Protein AF-A0A0S2JY91-F1 (afdb_monomer)

Sequence (243 aa):
MKYFIVLIYLITFKVFSISIDDIEFDINSYQKLGKEDVLNKLSSSTDDQAKYLLGVIYGYGLYSTKIDLKKAVDTLSPLLEKEYRDIYFLLGSFLSQSDELEELKLGINYLEIASAGGDTVAMHNLFVLYKKGKYKNKEKLIKFLKRGLERGRPQAAILYGRLALDIILESKGQIDAREVLKKITTFDYSGYEGDYYYMLSGYYGFERSPLYNEEKRDFYLMEAYKNGSTSAKQLLIGMGKLE

Nearest PDB structures (foldseek):
  7mqz-assembly1_A  TM=6.275E-01  e=2.058E-03  Homo sapiens
  5b26-assembly2_C  TM=5.841E-01  e=1.808E-03  Mus musculus
  7xdi-assembly1_F  TM=4.047E-01  e=6.464E+00  Sulfolobus spindle-shaped virus
  7k36-assembly1_A  TM=3.240E-01  e=8.370E+00  Homo sapiens

Secondary structure (DSSP, 8-state):
----------------PPPHHHHHHHHTTT--S-HHHHHHHHHT---HHHHHHHHHHHHHTGGGPPP-HHHHHHHHGGGTTSS-TTHHHHHHHHHTT-SSHHHHHHHHHHHHHHHHHT-HHHHHHHHHHHHTTS---HHHHHHHHHHHHHTT-HHHHHHHHHHHHHHHHHSTTSS-HHHHHHHHTTS--TTTHHHHHHHHHHHHH-TTSTT--HHHHHHHHHHHHHTT-HHHHHHHHHTTS--

InterPro domains:
  IPR011990 Tetratricopeptide-like helical domain superfamily [G3DSA:1.25.40.10] (30-241)

Foldseek 3Di:
DDDDDPDDPPPPPPPPQDDLVNLVVCQVDVVPDAPVSLQVRLVVDPDLSSLQSNLVCQCVVGNVRDNDLPSSLVSLVVCPPDPPLCSLQSQLLSQCVDPPLVSVVSSLVSLLVSLVVLNLSSLVSLLVCVVVVNHDCLVSSLVSLVVNLVVQNLSSLLSNLQSLLVCCLVPPPPDDNVVSCVSNVVHDCVLNLLSVLQSQLSLQPDPSRPNPDVVSNLVSLVRSVVSPNPVSVVVCVVVVNHD

Mean predicted aligned error: 6.7 Å

Organism: NCBI:txid161398

Structure (mmCIF, N/CA/C/O backbone):
data_AF-A0A0S2JY91-F1
#
_entry.id   AF-A0A0S2JY91-F1
#
loop_
_atom_site.group_PDB
_atom_site.id
_atom_site.type_symbol
_atom_site.label_atom_id
_atom_site.label_alt_id
_atom_site.label_comp_id
_atom_site.label_asym_id
_atom_site.label_entity_id
_atom_site.label_seq_id
_atom_site.pdbx_PDB_ins_code
_atom_site.Cartn_x
_atom_site.Cartn_y
_atom_site.Cartn_z
_atom_site.occupancy
_atom_site.B_iso_or_equiv
_atom_site.auth_seq_id
_atom_site.auth_comp_id
_atom_site.auth_asym_id
_atom_site.auth_atom_id
_atom_site.pdbx_PDB_model_num
ATOM 1 N N . MET A 1 1 ? -57.563 -23.941 54.847 1.00 38.62 1 MET A N 1
ATOM 2 C CA . MET A 1 1 ? -57.064 -23.246 53.639 1.00 38.62 1 MET A CA 1
ATOM 3 C C . MET A 1 1 ? -55.560 -23.060 53.794 1.00 38.62 1 MET A C 1
ATOM 5 O O . MET A 1 1 ? -55.153 -22.319 54.676 1.00 38.62 1 MET A O 1
ATOM 9 N N . LYS A 1 2 ? -54.741 -23.824 53.058 1.00 34.91 2 LYS A N 1
ATOM 10 C CA . LYS A 1 2 ? -53.269 -23.750 53.110 1.00 34.91 2 LYS A CA 1
ATOM 11 C C . LYS A 1 2 ? -52.781 -22.818 51.997 1.00 34.91 2 LYS A C 1
ATOM 13 O O . LYS A 1 2 ? -53.171 -23.004 50.850 1.00 34.91 2 LYS A O 1
ATOM 18 N N . TYR A 1 3 ? -51.967 -21.829 52.354 1.00 38.59 3 TYR A N 1
ATOM 19 C CA . TYR A 1 3 ? -51.332 -20.893 51.427 1.00 38.59 3 TYR A CA 1
ATOM 20 C C . TYR A 1 3 ? -50.267 -21.615 50.592 1.00 38.59 3 TYR A C 1
ATOM 22 O O . TYR A 1 3 ? -49.414 -22.307 51.146 1.00 38.59 3 TYR A O 1
ATOM 30 N N . PHE A 1 4 ? -50.322 -21.458 49.270 1.00 36.62 4 PHE A N 1
ATOM 31 C CA . PHE A 1 4 ? -49.299 -21.937 48.342 1.00 36.62 4 PHE A CA 1
ATOM 32 C C . PHE A 1 4 ? -48.338 -20.773 48.071 1.00 36.62 4 PHE A C 1
ATOM 34 O O . PHE A 1 4 ? -48.700 -19.808 47.403 1.00 36.62 4 PHE A O 1
ATOM 41 N N . ILE A 1 5 ? -47.135 -20.828 48.6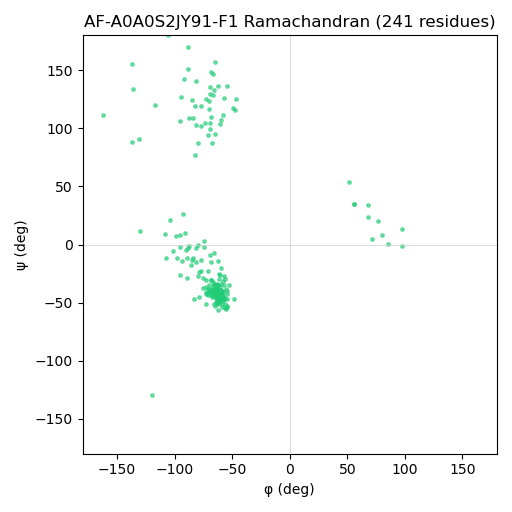44 1.00 42.25 5 ILE A N 1
ATOM 42 C CA . ILE A 1 5 ? -46.052 -19.890 48.334 1.00 42.25 5 ILE A CA 1
ATOM 43 C C . ILE A 1 5 ? -45.364 -20.424 47.077 1.00 42.25 5 ILE A C 1
ATOM 45 O O . ILE A 1 5 ? -44.704 -21.460 47.121 1.00 42.25 5 ILE A O 1
ATOM 49 N N . VAL A 1 6 ? -45.545 -19.739 45.949 1.00 39.12 6 VAL A N 1
ATOM 50 C CA . VAL A 1 6 ? -44.789 -20.014 44.723 1.00 39.12 6 VAL A CA 1
ATOM 51 C C . VAL A 1 6 ? -43.436 -19.320 44.855 1.00 39.12 6 VAL A C 1
ATOM 53 O O . VAL A 1 6 ? -43.331 -18.102 44.730 1.00 39.12 6 VAL A O 1
ATOM 56 N N . LEU A 1 7 ? -42.403 -20.104 45.157 1.00 40.69 7 LEU A N 1
ATOM 57 C CA . LEU A 1 7 ? -41.016 -19.655 45.155 1.00 40.69 7 LEU A CA 1
ATOM 58 C C . LEU A 1 7 ? -40.544 -19.581 43.693 1.00 40.69 7 LEU A C 1
ATOM 60 O O . LEU A 1 7 ? -40.276 -20.605 43.066 1.00 40.69 7 LEU A O 1
ATOM 64 N N . ILE A 1 8 ? -40.486 -18.375 43.126 1.00 42.72 8 ILE A N 1
ATOM 65 C CA . ILE A 1 8 ? -39.900 -18.150 41.800 1.00 42.72 8 ILE A CA 1
ATOM 66 C C . ILE A 1 8 ? -38.380 -18.257 41.953 1.00 42.72 8 ILE A C 1
ATOM 68 O O . ILE A 1 8 ? -37.732 -17.355 42.481 1.00 42.72 8 ILE A O 1
ATOM 72 N N . TYR A 1 9 ? -37.808 -19.373 41.505 1.00 41.12 9 TYR A N 1
ATOM 73 C CA . TYR A 1 9 ? -36.366 -19.496 41.323 1.00 41.12 9 TYR A CA 1
ATOM 74 C C . TYR A 1 9 ? -35.944 -18.596 40.154 1.00 41.12 9 TYR A C 1
ATOM 76 O O . TYR A 1 9 ? -36.175 -18.916 38.989 1.00 41.12 9 TYR A O 1
ATOM 84 N N . LEU A 1 10 ? -35.325 -17.458 40.470 1.00 43.19 10 LEU A N 1
ATOM 85 C CA . LEU A 1 10 ? -34.550 -16.666 39.518 1.00 43.19 10 LEU A CA 1
ATOM 86 C C . LEU A 1 10 ? -33.342 -17.502 39.080 1.00 43.19 10 LEU A C 1
ATOM 88 O O . LEU A 1 10 ? -32.318 -17.544 39.760 1.00 43.19 10 LEU A O 1
ATOM 92 N N . ILE A 1 11 ? -33.472 -18.195 37.950 1.00 47.25 11 ILE A N 1
ATOM 93 C CA . ILE A 1 11 ? -32.330 -18.769 37.241 1.00 47.25 11 ILE A CA 1
ATOM 94 C C . ILE A 1 11 ? -31.555 -17.582 36.671 1.00 47.25 11 ILE A C 1
ATOM 96 O O . ILE A 1 11 ? -31.932 -17.006 35.651 1.00 47.25 11 ILE A O 1
ATOM 100 N N . THR A 1 12 ? -30.488 -17.173 37.351 1.00 43.47 12 THR A N 1
ATOM 101 C CA . THR A 1 12 ? -29.536 -16.216 36.796 1.00 43.47 12 THR A CA 1
ATOM 102 C C . THR A 1 12 ? -28.756 -16.928 35.695 1.00 43.47 12 THR A C 1
ATOM 104 O O . THR A 1 12 ? -27.768 -17.617 35.938 1.00 43.47 12 THR A O 1
ATOM 107 N N . PHE A 1 13 ? -29.213 -16.791 34.448 1.00 47.78 13 PHE A N 1
ATOM 108 C CA . PHE A 1 13 ? -28.354 -17.060 33.303 1.00 47.78 13 PHE A CA 1
ATOM 109 C C . PHE A 1 13 ? -27.170 -16.104 33.412 1.00 47.78 13 PHE A C 1
ATOM 111 O O . PHE A 1 13 ? -27.305 -14.896 33.224 1.00 47.78 13 PHE A O 1
ATOM 118 N N . LYS A 1 14 ? -26.004 -16.639 33.774 1.00 42.66 14 LYS A N 1
ATOM 119 C CA . LYS A 1 14 ? -24.742 -15.918 33.682 1.00 42.66 14 LYS A CA 1
ATOM 120 C C . LYS A 1 14 ? -24.470 -15.736 32.190 1.00 42.66 14 LYS A C 1
ATOM 122 O O . LYS A 1 14 ? -23.877 -16.605 31.560 1.00 42.66 14 LYS A O 1
ATOM 127 N N . VAL A 1 15 ? -24.995 -14.656 31.612 1.00 53.72 15 VAL A N 1
ATOM 128 C CA . VAL A 1 15 ? -24.634 -14.226 30.261 1.00 53.72 15 VAL A CA 1
ATOM 129 C C . VAL A 1 15 ? -23.126 -14.026 30.306 1.00 53.72 15 VAL A C 1
ATOM 131 O O . VAL A 1 15 ? -22.636 -13.167 31.040 1.00 53.72 15 VAL A O 1
ATOM 134 N N . PHE A 1 16 ? -22.380 -14.884 29.615 1.00 59.72 16 PHE A N 1
ATOM 135 C CA . PHE A 1 16 ? -20.959 -14.658 29.406 1.00 59.72 16 PHE A CA 1
ATOM 136 C C . PHE A 1 16 ? -20.845 -13.339 28.642 1.00 59.72 16 PHE A C 1
ATOM 138 O O . PHE A 1 16 ? -21.190 -13.263 27.467 1.00 59.72 16 PHE A O 1
ATOM 145 N N . SER A 1 17 ? -20.461 -12.271 29.340 1.00 79.44 17 SER A N 1
ATOM 146 C CA . SER A 1 17 ? -20.232 -10.980 28.709 1.00 79.44 17 SER A CA 1
ATOM 147 C C . SER A 1 17 ? -18.967 -11.090 27.870 1.00 79.44 17 SER A C 1
ATOM 149 O O . SER A 1 17 ? -17.914 -11.405 28.427 1.00 79.44 17 SER A O 1
ATOM 151 N N . ILE A 1 18 ? -19.062 -10.802 26.576 1.00 90.12 18 ILE A N 1
ATOM 152 C CA . ILE A 1 18 ? -17.897 -10.761 25.689 1.00 90.12 18 ILE A CA 1
ATOM 153 C C . ILE A 1 18 ? -16.825 -9.809 26.251 1.00 90.12 18 ILE A C 1
ATOM 155 O O . ILE A 1 18 ? -17.135 -8.728 26.781 1.00 90.12 18 ILE A O 1
ATOM 159 N N . SER A 1 19 ? -15.565 -10.233 26.208 1.00 93.50 19 SER A N 1
ATOM 160 C CA . SER A 1 19 ? -14.412 -9.423 26.613 1.00 93.50 19 SER A CA 1
ATOM 161 C C . SER A 1 19 ? -13.876 -8.590 25.440 1.00 93.50 19 SER A C 1
ATOM 163 O O . SER A 1 19 ? -14.317 -8.747 24.305 1.00 93.50 19 SER A O 1
ATOM 165 N N . ILE A 1 20 ? -12.962 -7.653 25.716 1.00 94.00 20 ILE A N 1
ATOM 166 C CA . ILE A 1 20 ? -12.284 -6.878 24.660 1.00 94.00 20 ILE A CA 1
ATOM 167 C C . ILE A 1 20 ? -11.366 -7.803 23.846 1.00 94.00 20 ILE A C 1
ATOM 169 O O . ILE A 1 20 ? -11.368 -7.723 22.621 1.00 94.00 20 ILE A O 1
ATOM 173 N N . ASP A 1 21 ? -10.680 -8.734 24.512 1.00 93.19 21 ASP A N 1
ATOM 174 C CA . ASP A 1 21 ? -9.807 -9.719 23.865 1.00 93.19 21 ASP A CA 1
ATOM 175 C C . ASP A 1 21 ? -10.590 -10.662 22.937 1.00 93.19 21 ASP A C 1
ATOM 177 O O . ASP A 1 21 ? -10.126 -10.977 21.842 1.00 93.19 21 ASP A O 1
ATOM 181 N N . ASP A 1 22 ? -11.814 -11.056 23.319 1.00 93.25 22 ASP A N 1
ATOM 182 C CA . ASP A 1 22 ? -12.696 -11.849 22.446 1.00 93.25 22 ASP A CA 1
ATOM 183 C C . ASP A 1 22 ? -13.026 -11.090 21.151 1.00 93.25 22 ASP A C 1
ATOM 185 O O . ASP A 1 22 ? -13.070 -11.677 20.070 1.00 93.25 22 ASP A O 1
ATOM 189 N N . ILE A 1 23 ? -13.245 -9.774 21.254 1.00 95.00 23 ILE A N 1
ATOM 190 C CA . ILE A 1 23 ? -13.552 -8.910 20.109 1.00 95.00 23 ILE A CA 1
ATOM 191 C C . ILE A 1 23 ? 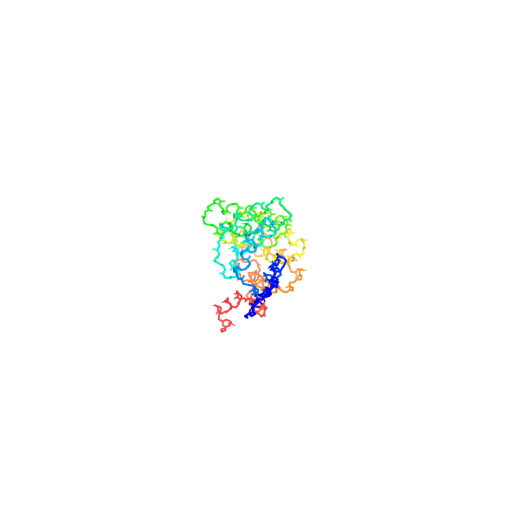-12.320 -8.726 19.222 1.00 95.00 23 ILE A C 1
ATOM 193 O O . ILE A 1 23 ? -12.442 -8.790 17.999 1.00 95.00 23 ILE A O 1
ATOM 197 N N . GLU A 1 24 ? -11.143 -8.503 19.809 1.00 93.75 24 GLU A N 1
ATOM 198 C CA . GLU A 1 24 ? -9.889 -8.410 19.055 1.00 93.75 24 GLU A CA 1
ATOM 199 C C . GLU A 1 24 ? -9.610 -9.707 18.290 1.00 93.75 24 GLU A C 1
ATOM 201 O O . GLU A 1 24 ? -9.288 -9.678 17.099 1.00 93.75 24 GLU A O 1
ATOM 206 N N . PHE A 1 25 ? -9.787 -10.856 18.942 1.00 92.38 25 PHE A N 1
ATOM 207 C CA . PHE A 1 25 ? -9.631 -12.152 18.294 1.00 92.38 25 PHE A CA 1
ATOM 208 C C . PHE A 1 25 ? -10.630 -12.342 17.142 1.00 92.38 25 PHE A C 1
ATOM 210 O O . PHE A 1 25 ? -10.250 -12.816 16.068 1.00 92.38 25 PHE A O 1
ATOM 217 N N . ASP A 1 26 ? -11.892 -11.947 17.330 1.00 93.44 26 ASP A N 1
ATOM 218 C CA . ASP A 1 26 ? -12.932 -12.100 16.308 1.00 93.44 26 ASP A CA 1
ATOM 219 C C . ASP A 1 26 ? -12.739 -11.159 15.104 1.00 93.44 26 ASP A C 1
ATOM 221 O O . ASP A 1 26 ? -12.962 -11.579 13.964 1.00 93.44 26 ASP A O 1
ATOM 225 N N . ILE A 1 27 ? -12.227 -9.937 15.328 1.00 91.25 27 ILE A N 1
ATOM 226 C CA . ILE A 1 27 ? -11.807 -9.002 14.264 1.00 91.25 27 ILE A CA 1
ATOM 227 C C . ILE A 1 27 ? -10.744 -9.639 13.366 1.00 91.25 27 ILE A C 1
ATOM 229 O O . ILE A 1 27 ? -10.825 -9.528 12.143 1.00 91.25 27 ILE A O 1
ATOM 233 N N . ASN A 1 28 ? -9.777 -10.331 13.968 1.00 85.25 28 ASN A N 1
ATOM 234 C CA . ASN A 1 28 ? -8.700 -11.019 13.255 1.00 85.25 28 ASN A CA 1
ATOM 235 C C . ASN A 1 28 ? -9.129 -12.375 12.659 1.00 85.25 28 ASN A C 1
ATOM 237 O O . ASN A 1 28 ? -8.320 -13.054 12.025 1.00 85.25 28 ASN A O 1
ATOM 241 N N . SER A 1 29 ? -10.389 -12.772 12.862 1.00 86.38 29 SER A N 1
ATOM 242 C CA . SER A 1 29 ? -10.945 -14.062 12.455 1.00 86.38 29 SER A CA 1
ATOM 243 C C . SER A 1 29 ? -12.121 -13.876 11.482 1.00 86.38 29 SER A C 1
ATOM 245 O O . SER A 1 29 ? -12.003 -13.199 10.463 1.00 86.38 29 SER A O 1
ATOM 247 N N . TYR A 1 30 ? -13.260 -14.523 11.747 1.00 79.75 30 TYR A N 1
ATOM 248 C CA . TYR A 1 30 ? -14.400 -14.590 10.830 1.00 79.75 30 TYR A CA 1
ATOM 249 C C . TYR A 1 30 ? -15.516 -13.585 11.157 1.00 79.75 30 TYR A C 1
ATOM 251 O O . TYR A 1 30 ? -16.572 -13.678 10.536 1.00 79.75 30 TYR A O 1
ATOM 259 N N . GLN A 1 31 ? -15.312 -12.667 12.114 1.00 81.25 31 GLN A N 1
ATOM 260 C CA . GLN A 1 31 ? -16.306 -11.667 12.537 1.00 81.25 31 GLN A CA 1
ATOM 261 C C . GLN A 1 31 ? -17.672 -12.296 12.876 1.00 81.25 31 GLN A C 1
ATOM 263 O O . GLN A 1 31 ? -18.702 -11.946 12.296 1.00 81.25 31 GLN A O 1
ATOM 268 N N . LYS A 1 32 ? -17.677 -13.297 13.764 1.00 86.44 32 LYS A N 1
ATOM 269 C CA . LYS A 1 32 ? -18.882 -14.057 14.138 1.00 86.44 32 LYS A CA 1
ATOM 270 C C . LYS A 1 32 ? -19.689 -13.395 15.252 1.00 86.44 32 LYS A C 1
ATOM 272 O O . LYS A 1 32 ? -20.845 -13.773 15.446 1.00 86.44 32 LYS A O 1
ATOM 277 N N . LEU A 1 33 ? -19.097 -12.468 16.005 1.00 91.12 33 LEU A N 1
ATOM 278 C CA . LEU A 1 33 ? -19.790 -11.770 17.081 1.00 91.12 33 LEU A CA 1
ATOM 279 C C . LEU A 1 33 ? -20.876 -10.833 16.532 1.00 91.12 33 LEU A C 1
ATOM 281 O O . LEU A 1 33 ? -20.773 -10.269 15.441 1.00 91.12 33 LEU A O 1
ATOM 285 N N . GLY A 1 34 ? -21.939 -10.661 17.319 1.00 92.19 34 GLY A N 1
ATOM 286 C CA . GLY A 1 34 ? -23.032 -9.757 16.990 1.00 92.19 34 GLY A CA 1
ATOM 287 C C . GLY A 1 34 ? -22.569 -8.301 17.009 1.00 92.19 34 GLY A C 1
ATOM 288 O O . GLY A 1 34 ? -22.011 -7.834 18.000 1.00 92.19 34 GLY A O 1
ATOM 289 N N . LYS A 1 35 ? -22.848 -7.560 15.931 1.00 93.56 35 LYS A N 1
ATOM 290 C CA . LYS A 1 35 ? -22.506 -6.133 15.798 1.00 93.56 35 LYS A CA 1
ATOM 291 C C . LYS A 1 35 ? -22.916 -5.306 17.021 1.00 93.56 35 LYS A C 1
ATOM 293 O O . LYS A 1 35 ? -22.131 -4.491 17.494 1.00 93.56 35 LYS A O 1
ATOM 298 N N . GLU A 1 36 ? -24.143 -5.481 17.511 1.00 94.50 36 GLU A N 1
ATOM 299 C CA . GLU A 1 36 ? -24.666 -4.701 18.641 1.00 94.50 36 GLU A CA 1
ATOM 300 C C . GLU A 1 36 ? -23.911 -5.003 19.935 1.00 94.50 36 GLU A C 1
ATOM 302 O O . GLU A 1 36 ? -23.514 -4.071 20.632 1.00 94.50 36 GLU A O 1
ATOM 307 N N . ASP A 1 37 ? -23.638 -6.279 20.217 1.00 93.31 37 ASP A N 1
ATOM 308 C CA . ASP A 1 37 ? -22.873 -6.690 21.396 1.00 93.31 37 ASP A CA 1
ATOM 309 C C . ASP A 1 37 ? -21.462 -6.094 21.362 1.00 93.31 37 ASP A C 1
ATOM 311 O O . ASP A 1 37 ? -21.020 -5.489 22.342 1.00 93.31 37 ASP A O 1
ATOM 315 N N . VAL A 1 38 ? -20.788 -6.190 20.209 1.00 95.44 38 VAL A N 1
ATOM 316 C CA . VAL A 1 38 ? -19.449 -5.628 19.981 1.00 95.44 38 VAL A CA 1
ATOM 317 C C . VAL A 1 38 ? -19.448 -4.116 20.198 1.00 95.44 38 VAL A C 1
ATOM 319 O O . VAL A 1 38 ? -18.663 -3.600 20.995 1.00 95.44 38 VAL A O 1
ATOM 322 N N . LEU A 1 39 ? -20.340 -3.385 19.522 1.00 95.94 39 LEU A N 1
ATOM 323 C CA . LEU A 1 39 ? -20.368 -1.925 19.597 1.00 95.94 39 LEU A CA 1
ATOM 324 C C . LEU A 1 39 ? -20.751 -1.426 20.994 1.00 95.94 39 LEU A C 1
ATOM 326 O O . LEU A 1 39 ? -20.144 -0.463 21.467 1.00 95.94 39 LEU A O 1
ATOM 330 N N . ASN A 1 40 ? -21.699 -2.080 21.671 1.00 95.12 40 ASN A N 1
ATOM 331 C CA . ASN A 1 40 ? -22.082 -1.740 23.041 1.00 95.12 40 ASN A CA 1
ATOM 332 C C . ASN A 1 40 ? -20.925 -1.995 24.012 1.00 95.12 40 ASN A C 1
ATOM 334 O O . ASN A 1 40 ? -20.606 -1.133 24.836 1.00 95.12 40 ASN A O 1
ATOM 338 N N . LYS A 1 41 ? -20.247 -3.145 23.887 1.00 95.94 41 LYS A N 1
ATOM 339 C CA . LYS A 1 41 ? -19.093 -3.477 24.725 1.00 95.94 41 LYS A CA 1
ATOM 340 C C . LYS A 1 41 ? -17.983 -2.441 24.575 1.00 95.94 41 LYS A C 1
ATOM 342 O O . LYS A 1 41 ? -17.527 -1.909 25.584 1.00 95.94 41 LYS A O 1
ATOM 347 N N . LEU A 1 42 ? -17.581 -2.127 23.343 1.00 96.69 42 LEU A N 1
ATOM 348 C CA . LEU A 1 42 ? -16.482 -1.196 23.086 1.00 96.69 42 LEU A CA 1
ATOM 349 C C . LEU A 1 42 ? -16.839 0.247 23.467 1.00 96.69 42 LEU A C 1
ATOM 351 O O . LEU A 1 42 ? -16.044 0.913 24.120 1.00 96.69 42 LEU A O 1
ATOM 355 N N . SER A 1 43 ? -18.045 0.715 23.125 1.00 94.75 43 SER A N 1
ATOM 356 C CA . SER A 1 43 ? -18.467 2.102 23.394 1.00 94.75 43 SER A CA 1
ATOM 357 C C . SER A 1 43 ? -18.707 2.389 24.879 1.00 94.75 43 SER A C 1
ATOM 359 O O . SER A 1 43 ? -18.663 3.545 25.290 1.00 94.75 43 SER A O 1
ATOM 361 N N . SER A 1 44 ? -18.978 1.357 25.685 1.00 94.19 44 SER A N 1
ATOM 362 C CA . SER A 1 44 ? -19.148 1.495 27.139 1.00 94.19 44 SER A CA 1
ATOM 363 C C . SER A 1 44 ? -17.827 1.488 27.918 1.00 94.19 44 SER A C 1
ATOM 365 O O . SER A 1 44 ? -17.816 1.794 29.110 1.00 94.19 44 SER A O 1
ATOM 367 N N . SER A 1 45 ? -16.717 1.134 27.264 1.00 92.88 45 SER A N 1
ATOM 368 C CA . SER A 1 45 ? -15.402 1.029 27.888 1.00 92.88 45 SER A CA 1
ATOM 369 C C . SER A 1 45 ? -14.620 2.339 27.789 1.00 92.88 45 SER A C 1
ATOM 371 O O . SER A 1 45 ? -14.636 3.022 26.768 1.00 92.88 45 SER A O 1
ATOM 373 N N . THR A 1 46 ? -13.872 2.671 28.840 1.00 90.75 46 THR A N 1
ATOM 374 C CA . THR A 1 46 ? -12.891 3.769 28.819 1.00 90.75 46 THR A CA 1
ATOM 375 C C . THR A 1 46 ? -11.494 3.314 28.389 1.00 90.75 46 THR A C 1
ATOM 377 O O . THR A 1 46 ? -10.603 4.157 28.274 1.00 90.75 46 THR A O 1
ATOM 380 N N . ASP A 1 47 ? -11.313 2.007 28.179 1.00 91.88 47 ASP A N 1
ATOM 381 C CA . ASP A 1 47 ? -10.055 1.361 27.800 1.00 91.88 47 ASP A CA 1
ATOM 382 C C . ASP A 1 47 ? -9.553 1.855 26.432 1.00 91.88 47 ASP A C 1
ATOM 384 O O . ASP A 1 47 ? -10.323 1.999 25.478 1.00 91.88 47 ASP A O 1
ATOM 388 N N . ASP A 1 48 ? -8.253 2.119 26.334 1.00 94.50 48 ASP A N 1
ATOM 389 C CA . ASP A 1 48 ? -7.621 2.589 25.103 1.00 94.50 48 ASP A CA 1
ATOM 390 C C . ASP A 1 48 ? -7.609 1.502 24.009 1.00 94.50 48 ASP A C 1
ATOM 392 O O . ASP A 1 48 ? -7.785 1.833 22.837 1.00 94.50 48 ASP A O 1
ATOM 396 N N . GLN A 1 49 ? -7.540 0.213 24.366 1.00 93.69 49 GLN A N 1
ATOM 397 C CA . GLN A 1 49 ? -7.701 -0.913 23.437 1.00 93.69 49 GLN A CA 1
ATOM 398 C C . GLN A 1 49 ? -9.131 -0.951 22.896 1.00 93.69 49 GLN A C 1
ATOM 400 O O . GLN A 1 49 ? -9.337 -1.143 21.700 1.00 93.69 49 GLN A O 1
ATOM 405 N N . ALA A 1 50 ? -10.136 -0.681 23.737 1.00 95.31 50 ALA A N 1
ATOM 406 C CA . ALA A 1 50 ? -11.517 -0.608 23.269 1.00 95.31 50 ALA A CA 1
ATOM 407 C C . ALA A 1 50 ? -11.720 0.538 22.269 1.00 95.31 50 ALA A C 1
ATOM 409 O O . ALA A 1 50 ? -12.349 0.335 21.229 1.00 95.31 50 ALA A O 1
ATOM 410 N N . LYS A 1 51 ? -11.150 1.721 22.541 1.00 95.75 51 LYS A N 1
ATOM 411 C CA . LYS A 1 51 ? -11.159 2.849 21.592 1.00 95.75 51 LYS A CA 1
ATOM 412 C C . LYS A 1 51 ? -10.430 2.495 20.303 1.00 95.75 51 LYS A C 1
ATOM 414 O O . LYS A 1 51 ? -10.948 2.775 19.225 1.00 95.75 51 LYS A O 1
ATOM 419 N N . TYR A 1 52 ? -9.269 1.852 20.406 1.00 96.00 52 TYR A N 1
ATOM 420 C CA . TYR A 1 52 ? -8.501 1.400 19.254 1.00 96.00 52 TYR A CA 1
ATOM 421 C C . TYR A 1 52 ? -9.354 0.495 18.350 1.00 96.00 52 TYR A C 1
ATOM 423 O O . TYR A 1 52 ? -9.574 0.819 17.182 1.00 96.00 52 TYR A O 1
ATOM 431 N N . LEU A 1 53 ? -9.929 -0.578 18.905 1.00 95.88 53 LEU A N 1
ATOM 432 C CA . LEU A 1 53 ? -10.763 -1.518 18.149 1.00 95.88 53 LEU A CA 1
ATOM 433 C C . LEU A 1 53 ? -12.010 -0.836 17.577 1.00 95.88 53 LEU A C 1
ATOM 435 O O . LEU A 1 53 ? -12.382 -1.082 16.431 1.00 95.88 53 LEU A O 1
ATOM 439 N N . LEU A 1 54 ? -12.637 0.061 18.340 1.00 97.00 54 LEU A N 1
ATOM 440 C CA . LEU A 1 54 ? -13.808 0.806 17.888 1.00 97.00 54 LEU A CA 1
ATOM 441 C C . LEU A 1 54 ? -13.481 1.716 16.694 1.00 97.00 54 LEU A C 1
ATOM 443 O O . LEU A 1 54 ? -14.234 1.759 15.720 1.00 97.00 54 LEU A O 1
ATOM 447 N N . GLY A 1 55 ? -12.338 2.401 16.739 1.00 96.31 55 GLY A N 1
ATOM 448 C CA . GLY A 1 55 ? -11.835 3.210 15.634 1.00 96.31 55 GLY A CA 1
ATOM 449 C C . GLY A 1 55 ? -11.539 2.379 14.384 1.00 96.31 55 GLY A C 1
ATOM 450 O O . GLY A 1 55 ? -11.938 2.763 13.285 1.00 96.31 55 GLY A O 1
ATOM 451 N N . VAL A 1 56 ? -10.920 1.205 14.551 1.00 95.44 56 VAL A N 1
ATOM 452 C CA . VAL A 1 56 ? -10.676 0.234 13.468 1.00 95.44 56 VAL A CA 1
ATOM 453 C C . VAL A 1 56 ? -11.995 -0.242 12.845 1.00 95.44 56 VAL A C 1
ATOM 455 O O . VAL A 1 56 ? -12.118 -0.261 11.619 1.00 95.44 56 VAL A O 1
ATOM 458 N N . ILE A 1 57 ? -13.013 -0.550 13.658 1.00 96.62 57 ILE A N 1
ATOM 459 C CA . ILE A 1 57 ? -14.345 -0.940 13.167 1.00 96.62 57 ILE A CA 1
ATOM 460 C C . ILE A 1 57 ? -14.962 0.167 12.307 1.00 96.62 57 ILE A C 1
ATOM 462 O O . ILE A 1 57 ? -15.458 -0.127 11.220 1.00 96.62 57 ILE A O 1
ATOM 466 N N . TYR A 1 58 ? -14.920 1.429 12.749 1.00 97.25 58 TYR A N 1
ATOM 467 C CA . TYR A 1 58 ? -15.456 2.543 11.960 1.00 97.25 58 TYR A CA 1
ATOM 468 C C . TYR A 1 58 ? -14.668 2.792 10.673 1.00 97.25 58 TYR A C 1
ATOM 470 O O . TYR A 1 58 ? -15.272 3.062 9.634 1.00 97.25 58 TYR A O 1
ATOM 478 N N . GLY A 1 59 ? -13.339 2.678 10.721 1.00 95.31 59 GLY A N 1
ATOM 479 C CA . GLY A 1 59 ? -12.472 2.954 9.578 1.00 95.31 59 GLY A CA 1
ATOM 480 C C . GLY A 1 59 ? -12.578 1.910 8.468 1.00 95.31 59 GLY A C 1
ATOM 481 O O . GLY A 1 59 ? -12.592 2.265 7.291 1.00 95.31 59 GLY A O 1
ATOM 482 N N . TYR A 1 60 ? -12.708 0.631 8.832 1.00 93.88 60 TYR A N 1
ATOM 483 C CA . TYR A 1 60 ? -12.803 -0.476 7.873 1.00 93.88 60 TYR A CA 1
ATOM 484 C C . TYR A 1 60 ? -14.228 -0.996 7.648 1.00 93.88 60 TYR A C 1
ATOM 486 O O . TYR A 1 60 ? -14.438 -1.840 6.780 1.00 93.88 60 TYR A O 1
ATOM 494 N N . GLY A 1 61 ? -15.218 -0.503 8.397 1.00 94.38 61 GLY A N 1
ATOM 495 C CA . GLY A 1 61 ? -16.610 -0.941 8.272 1.00 94.38 61 GLY A CA 1
ATOM 496 C C . GLY A 1 61 ? -16.846 -2.385 8.730 1.00 94.38 61 GLY A C 1
ATOM 497 O O . GLY A 1 61 ? -17.675 -3.098 8.160 1.00 94.38 61 GLY A O 1
ATOM 498 N N . LEU A 1 62 ? -16.113 -2.839 9.750 1.00 95.00 62 LEU A N 1
ATOM 499 C CA . LEU A 1 62 ? -16.207 -4.212 10.261 1.00 95.00 62 LEU A CA 1
ATOM 500 C C . LEU A 1 62 ? -17.588 -4.494 10.873 1.00 95.00 62 LEU A C 1
ATOM 502 O O . LEU A 1 62 ? -18.306 -3.570 11.273 1.00 95.00 62 LEU A O 1
ATOM 506 N N . TYR A 1 63 ? -17.978 -5.771 10.940 1.00 93.94 63 TYR A N 1
ATOM 507 C CA . TYR A 1 63 ? -19.298 -6.198 11.434 1.00 93.94 63 TYR A CA 1
ATOM 508 C C . TYR A 1 63 ? -20.474 -5.544 10.686 1.00 93.94 63 TYR A C 1
ATOM 510 O O . TYR A 1 63 ? -21.497 -5.196 11.280 1.00 93.94 63 TYR A O 1
ATOM 518 N N . SER A 1 64 ? -20.320 -5.304 9.378 1.00 91.69 64 SER A N 1
ATOM 519 C CA . SER A 1 64 ? -21.313 -4.583 8.561 1.00 91.69 64 SER A CA 1
ATOM 520 C C . SER A 1 64 ? -21.649 -3.190 9.121 1.00 91.69 64 SER A C 1
ATOM 522 O O . SER A 1 64 ? -22.792 -2.713 9.083 1.00 91.69 64 SER A O 1
ATOM 524 N N . THR A 1 65 ? -20.652 -2.526 9.700 1.00 94.25 65 THR A N 1
ATOM 525 C CA . THR A 1 65 ? -20.738 -1.116 10.077 1.00 94.25 65 THR A CA 1
ATOM 526 C C . THR A 1 65 ? -20.476 -0.262 8.842 1.00 94.25 65 THR A C 1
ATOM 528 O O . THR A 1 65 ? -19.638 -0.592 8.009 1.00 94.25 65 THR A O 1
ATOM 531 N N . LYS A 1 66 ? -21.211 0.843 8.686 1.00 94.94 66 LYS A N 1
ATOM 532 C CA . LYS A 1 66 ? -20.920 1.794 7.610 1.00 94.94 66 LYS A CA 1
ATOM 533 C C . LYS A 1 66 ? -19.550 2.421 7.880 1.00 94.94 66 LYS A C 1
ATOM 535 O O . LYS A 1 66 ? -19.318 2.864 9.001 1.00 94.94 66 LYS A O 1
ATOM 540 N N . ILE A 1 67 ? -18.690 2.479 6.862 1.00 94.38 67 ILE A N 1
ATOM 541 C CA . ILE A 1 67 ? -17.409 3.188 6.957 1.00 94.38 67 ILE A CA 1
ATOM 542 C C . ILE A 1 67 ? -17.674 4.649 7.332 1.00 94.38 67 ILE A C 1
ATOM 544 O O . ILE A 1 67 ? -18.448 5.340 6.662 1.00 94.38 67 ILE A O 1
ATOM 548 N N . ASP A 1 68 ? -17.022 5.097 8.400 1.00 95.00 68 ASP A N 1
ATOM 549 C CA . ASP A 1 68 ? -17.074 6.466 8.904 1.00 95.00 68 ASP A CA 1
ATOM 550 C C . ASP A 1 68 ? -15.658 6.899 9.298 1.00 95.00 68 ASP A C 1
ATOM 552 O O . ASP A 1 68 ? -15.205 6.705 10.427 1.00 95.00 68 ASP A O 1
ATOM 556 N N . LEU A 1 69 ? -14.935 7.450 8.319 1.00 93.56 69 LEU A N 1
ATOM 557 C CA . LEU A 1 69 ? -13.538 7.853 8.485 1.00 93.56 69 LEU A CA 1
ATOM 558 C C . LEU A 1 69 ? -13.379 8.965 9.520 1.00 93.56 69 LEU A C 1
ATOM 560 O O . LEU A 1 69 ? -12.405 8.956 10.268 1.00 93.56 69 LEU A O 1
ATOM 564 N N . LYS A 1 70 ? -14.347 9.883 9.606 1.00 93.69 70 LYS A N 1
ATOM 565 C CA . LYS A 1 70 ? -14.328 10.948 10.607 1.00 93.69 70 LYS A CA 1
ATOM 566 C C . LYS A 1 70 ? -14.426 10.354 12.004 1.00 93.69 70 LYS A C 1
ATOM 568 O O . LYS A 1 70 ? -13.577 10.624 12.846 1.00 93.69 70 LYS A O 1
ATOM 573 N N . LYS A 1 71 ? -15.397 9.466 12.227 1.00 95.62 71 LYS A N 1
ATOM 574 C CA . LYS A 1 71 ? -15.555 8.795 13.519 1.00 95.62 71 LYS A CA 1
ATOM 575 C C . LYS A 1 71 ? -14.350 7.922 13.866 1.00 95.62 71 LYS A C 1
ATOM 577 O O . LYS A 1 71 ? -13.949 7.885 15.026 1.00 95.62 71 LYS A O 1
ATOM 582 N N . ALA A 1 72 ? -13.749 7.252 12.883 1.00 95.88 72 ALA A N 1
ATOM 583 C CA . ALA A 1 72 ? -12.516 6.493 13.073 1.00 95.88 72 ALA A CA 1
ATOM 584 C C . ALA A 1 72 ? -11.362 7.394 13.539 1.00 95.88 72 ALA A C 1
ATOM 586 O O . ALA A 1 72 ? -10.721 7.098 14.546 1.00 95.88 72 ALA A O 1
ATOM 587 N N . VAL A 1 73 ? -11.139 8.518 12.850 1.00 96.06 73 VAL A N 1
ATOM 588 C CA . VAL A 1 73 ? -10.103 9.502 13.193 1.00 96.06 73 VAL A CA 1
ATOM 589 C C . VAL A 1 73 ? -10.350 10.108 14.571 1.00 96.06 73 VAL A C 1
ATOM 591 O O . VAL A 1 73 ? -9.434 10.105 15.391 1.00 96.06 73 VAL A O 1
ATOM 594 N N . ASP A 1 74 ? -11.569 10.557 14.866 1.00 95.56 74 ASP A N 1
ATOM 595 C CA . ASP A 1 74 ? -11.926 11.141 16.165 1.00 95.56 74 ASP A CA 1
ATOM 596 C C . ASP A 1 74 ? -11.713 10.138 17.312 1.00 95.56 74 ASP A C 1
ATOM 598 O O . ASP A 1 74 ? -11.265 10.508 18.397 1.00 95.56 74 ASP A O 1
ATOM 602 N N . THR A 1 75 ? -11.984 8.851 17.064 1.00 96.38 75 THR A N 1
ATOM 603 C CA . THR A 1 75 ? -11.811 7.784 18.062 1.00 96.38 75 THR A CA 1
ATOM 604 C C . THR A 1 75 ? -10.334 7.420 18.274 1.00 96.38 75 THR A C 1
ATOM 606 O O . THR A 1 75 ? -9.933 7.146 19.404 1.00 96.38 75 THR A O 1
ATOM 609 N N . LEU A 1 76 ? -9.515 7.426 17.215 1.00 95.81 76 LEU A N 1
ATOM 610 C CA . LEU A 1 76 ? -8.105 7.007 17.259 1.00 95.81 76 LEU A CA 1
ATOM 611 C C . LEU A 1 76 ? -7.126 8.135 17.604 1.00 95.81 76 LEU A C 1
ATOM 613 O O . LEU A 1 76 ? -6.077 7.869 18.184 1.00 95.81 76 LEU A O 1
ATOM 617 N N . SER A 1 77 ? -7.434 9.390 17.270 1.00 94.62 77 SER A N 1
ATOM 618 C CA . SER A 1 77 ? -6.525 10.529 17.486 1.00 94.62 77 SER A CA 1
ATOM 619 C C . SER A 1 77 ? -6.048 10.692 18.938 1.00 94.62 77 SER A C 1
ATOM 621 O O . SER A 1 77 ? -4.860 10.957 19.129 1.00 94.62 77 SER A O 1
ATOM 623 N N . PRO A 1 78 ? -6.883 10.465 19.977 1.00 94.00 78 PRO A N 1
ATOM 624 C CA . PRO A 1 78 ? -6.438 10.529 21.373 1.00 94.00 78 PRO A CA 1
ATOM 625 C C . PRO A 1 78 ? -5.359 9.503 21.754 1.00 94.00 78 PRO A C 1
ATOM 627 O O . PRO A 1 78 ? -4.753 9.617 22.817 1.00 94.00 78 PRO A O 1
ATOM 630 N N . LEU A 1 79 ? -5.128 8.490 20.918 1.00 94.50 79 LEU A N 1
ATOM 631 C CA . LEU A 1 79 ? -4.196 7.402 21.186 1.00 94.50 79 LEU A CA 1
ATOM 632 C C . LEU A 1 79 ? -2.794 7.639 20.570 1.00 94.50 79 LEU A C 1
ATOM 634 O O . LEU A 1 79 ? -1.891 6.841 20.800 1.00 94.50 79 LEU A O 1
ATOM 638 N N . LEU A 1 80 ? -2.571 8.741 19.837 1.00 89.25 80 LEU A N 1
ATOM 639 C CA . LEU A 1 80 ? -1.291 9.078 19.176 1.00 89.25 80 LEU A CA 1
ATOM 640 C C . LEU A 1 80 ? -0.071 9.167 20.114 1.00 89.25 80 LEU A C 1
ATOM 642 O O . LEU A 1 80 ? 1.060 8.957 19.674 1.00 89.25 80 LEU A O 1
ATOM 646 N N . GLU A 1 81 ? -0.290 9.482 21.392 1.00 80.75 81 GLU A N 1
ATOM 647 C CA . GLU A 1 81 ? 0.755 9.595 22.425 1.00 80.75 81 GLU A CA 1
ATOM 648 C C . GLU A 1 81 ? 0.924 8.306 23.250 1.00 80.75 81 GLU A C 1
ATOM 650 O O . GLU A 1 81 ? 1.616 8.290 24.270 1.00 80.75 81 GLU A O 1
ATOM 655 N N . LYS A 1 82 ? 0.265 7.219 22.838 1.00 84.00 82 LYS A N 1
ATOM 656 C CA . LYS A 1 82 ? 0.270 5.920 23.519 1.00 84.00 82 LYS A CA 1
ATOM 657 C C . LYS A 1 82 ? 1.134 4.905 22.764 1.00 84.00 82 LYS A C 1
ATOM 659 O O . LYS A 1 82 ? 1.724 5.195 21.728 1.00 84.00 82 LYS A O 1
ATOM 664 N N . GLU A 1 83 ? 1.217 3.685 23.290 1.00 77.06 83 GLU A N 1
ATOM 665 C CA . GLU A 1 83 ? 2.116 2.631 22.789 1.00 77.06 83 GLU A CA 1
ATOM 666 C C . GLU A 1 83 ? 1.677 1.977 21.458 1.00 77.06 83 GLU A C 1
ATOM 668 O O . GLU A 1 83 ? 2.356 1.080 20.948 1.00 77.06 83 GLU A O 1
ATOM 673 N N . TYR A 1 84 ? 0.585 2.443 20.848 1.00 81.19 84 TYR A N 1
ATOM 674 C CA . TYR A 1 84 ? 0.060 1.928 19.582 1.00 81.19 84 TYR A CA 1
ATOM 675 C C . TYR A 1 84 ? 0.838 2.493 18.382 1.00 81.19 84 TYR A C 1
ATOM 677 O O . TYR A 1 84 ? 0.506 3.526 17.793 1.00 81.19 84 TYR A O 1
ATOM 685 N N . ARG A 1 85 ? 1.923 1.803 18.020 1.00 75.44 85 ARG A N 1
ATOM 686 C CA . ARG A 1 85 ? 2.847 2.210 16.942 1.00 75.44 85 ARG A CA 1
ATOM 687 C C . ARG A 1 85 ? 2.198 2.303 15.559 1.00 75.44 85 ARG A C 1
ATOM 689 O O . ARG A 1 85 ? 2.684 3.033 14.700 1.00 75.44 85 ARG A O 1
ATOM 696 N N . ASP A 1 86 ? 1.130 1.557 15.349 1.00 87.56 86 ASP A N 1
ATOM 697 C CA . ASP A 1 86 ? 0.372 1.453 14.110 1.00 87.56 86 ASP A CA 1
ATOM 698 C C . ASP A 1 86 ? -0.635 2.589 13.882 1.00 87.56 86 ASP A C 1
ATOM 700 O O . ASP A 1 86 ? -1.057 2.815 12.747 1.00 87.56 86 ASP A O 1
ATOM 704 N N . ILE A 1 87 ? -0.966 3.371 14.914 1.00 92.69 87 ILE A N 1
ATOM 705 C CA . ILE A 1 87 ? -1.921 4.485 14.798 1.00 92.69 87 ILE A CA 1
ATOM 706 C C . ILE A 1 87 ? -1.545 5.462 13.697 1.00 92.69 87 ILE A C 1
ATOM 708 O O . ILE A 1 87 ? -2.416 5.928 12.965 1.00 92.69 87 ILE A O 1
ATOM 712 N N . TYR A 1 88 ? -0.256 5.768 13.554 1.00 94.88 88 TYR A N 1
ATOM 713 C CA . TYR A 1 88 ? 0.205 6.674 12.507 1.00 94.88 88 TYR A CA 1
ATOM 714 C C . TYR A 1 88 ? -0.142 6.146 11.112 1.00 94.88 88 TYR A C 1
ATOM 716 O O . TYR A 1 88 ? -0.575 6.921 10.258 1.00 94.88 88 TYR A O 1
ATOM 724 N N . PHE A 1 89 ? -0.013 4.836 10.864 1.00 94.75 89 PHE A N 1
ATOM 725 C CA . PHE A 1 89 ? -0.427 4.298 9.572 1.00 94.75 89 PHE A CA 1
ATOM 726 C C . PHE A 1 89 ? -1.955 4.311 9.448 1.00 94.75 89 PHE A C 1
ATOM 728 O O . PHE A 1 89 ? -2.446 4.679 8.382 1.00 94.75 89 PHE A O 1
ATOM 735 N N . LEU A 1 90 ? -2.711 3.959 10.495 1.00 95.94 90 LEU A N 1
ATOM 736 C CA . LEU A 1 90 ? -4.180 3.917 10.455 1.00 95.94 90 LEU A CA 1
ATOM 737 C C . LEU A 1 90 ? -4.774 5.301 10.178 1.00 95.94 90 LEU A C 1
ATOM 739 O O . LEU A 1 90 ? -5.457 5.495 9.171 1.00 95.94 90 LEU A O 1
ATOM 743 N N . LEU A 1 91 ? -4.439 6.288 11.013 1.00 96.81 91 LEU A N 1
ATOM 744 C CA . LEU A 1 91 ? -4.873 7.674 10.842 1.00 96.81 91 LEU A CA 1
ATOM 745 C C . LEU A 1 91 ? -4.407 8.235 9.501 1.00 96.81 91 LEU A C 1
ATOM 747 O O . LEU A 1 91 ? -5.195 8.850 8.786 1.00 96.81 91 LEU A O 1
ATOM 751 N N . GLY A 1 92 ? -3.155 7.969 9.119 1.00 97.19 92 GLY A N 1
ATOM 752 C CA . GLY A 1 92 ? -2.628 8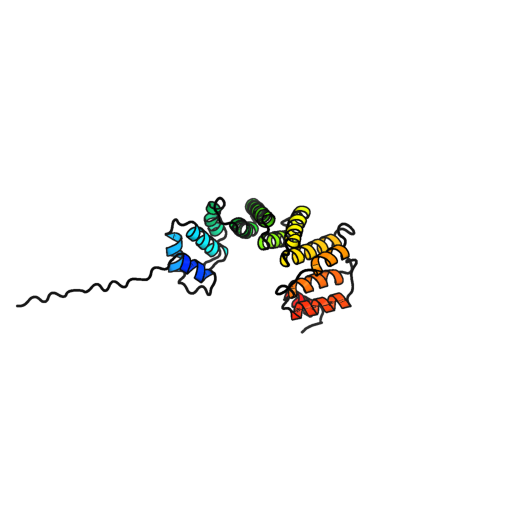.359 7.818 1.00 97.19 92 GLY A CA 1
ATOM 753 C C . GLY A 1 92 ? -3.425 7.774 6.648 1.00 97.19 92 GLY A C 1
ATOM 754 O O . GLY A 1 92 ? -3.715 8.466 5.671 1.00 97.19 92 GLY A O 1
ATOM 755 N N . SER A 1 93 ? -3.838 6.512 6.754 1.00 96.56 93 SER A N 1
ATOM 756 C CA . SER A 1 93 ? -4.627 5.810 5.734 1.00 96.56 93 SER A CA 1
ATOM 757 C C . SER A 1 93 ? -6.049 6.352 5.628 1.00 96.56 93 SER A C 1
ATOM 759 O O . SER A 1 93 ? -6.571 6.467 4.522 1.00 96.56 93 SER A O 1
ATOM 761 N N . PHE A 1 94 ? -6.676 6.703 6.749 1.00 95.75 94 PHE A N 1
ATOM 762 C CA . PHE A 1 94 ? -8.025 7.271 6.761 1.00 95.75 94 PHE A CA 1
ATOM 763 C C . PHE A 1 94 ? -8.028 8.711 6.246 1.00 95.75 94 PHE A C 1
ATOM 765 O O . PHE A 1 94 ? -8.743 9.025 5.299 1.00 95.75 94 PHE A O 1
ATOM 772 N N . LEU A 1 95 ? -7.160 9.565 6.786 1.00 96.69 95 LEU A N 1
ATOM 773 C CA . LEU A 1 95 ? -7.093 10.981 6.418 1.00 96.69 95 LEU A CA 1
ATOM 774 C C . LEU A 1 95 ? -6.622 11.206 4.975 1.00 96.69 95 LEU A C 1
ATOM 776 O O . LEU A 1 95 ? -7.081 12.128 4.308 1.00 96.69 95 LEU A O 1
ATOM 780 N N . SER A 1 96 ? -5.751 10.342 4.442 1.00 95.88 96 SER A N 1
ATOM 781 C CA . SER A 1 96 ? -5.276 10.474 3.054 1.00 95.88 96 SER A CA 1
ATOM 782 C C . SER A 1 96 ? -6.334 10.185 1.979 1.00 95.88 96 SER A C 1
ATOM 784 O O . SER A 1 96 ? -6.093 10.437 0.793 1.00 95.88 96 SER A O 1
ATOM 786 N N . GLN A 1 97 ? -7.503 9.675 2.374 1.00 92.56 97 GLN A N 1
ATOM 787 C CA . GLN A 1 97 ? -8.657 9.503 1.491 1.00 92.56 97 GLN A CA 1
ATOM 788 C C . GLN A 1 97 ? -9.512 10.768 1.383 1.00 92.56 97 GLN A C 1
ATOM 790 O O . GLN A 1 97 ? -10.345 10.838 0.484 1.00 92.56 97 GLN A O 1
ATOM 795 N N . SER A 1 98 ? -9.299 11.755 2.258 1.00 91.81 98 SER A N 1
ATOM 796 C CA . SER A 1 98 ? -10.070 12.992 2.251 1.00 91.81 98 SER A CA 1
ATOM 797 C C . SER A 1 98 ? -9.809 13.831 0.997 1.00 91.81 98 SER A C 1
ATOM 799 O O . SER A 1 98 ? -8.701 13.863 0.439 1.00 91.81 98 SER A O 1
ATOM 801 N N . ASP A 1 99 ? -10.857 14.526 0.560 1.00 90.94 99 ASP A N 1
ATOM 802 C CA . ASP A 1 99 ? -10.772 15.585 -0.445 1.00 90.94 99 ASP A CA 1
ATOM 803 C C . ASP A 1 99 ? -10.509 16.958 0.192 1.00 90.94 99 ASP A C 1
ATOM 805 O O . ASP A 1 99 ? -10.145 17.905 -0.509 1.00 90.94 99 ASP A O 1
ATOM 809 N N . GLU A 1 100 ? -10.622 17.069 1.520 1.00 95.12 100 GLU A N 1
ATOM 810 C CA . GLU A 1 100 ? -10.204 1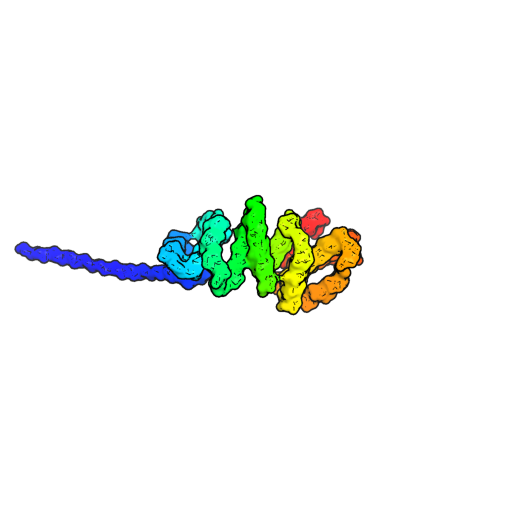8.259 2.246 1.00 95.12 100 GLU A CA 1
ATOM 811 C C . GLU A 1 100 ? -8.673 18.336 2.293 1.00 95.12 100 GLU A C 1
ATOM 813 O O . GLU A 1 100 ? -7.981 17.415 2.733 1.00 95.12 100 GLU A O 1
ATOM 818 N N . LEU A 1 101 ? -8.125 19.462 1.828 1.00 94.38 101 LEU A N 1
ATOM 819 C CA . LEU A 1 101 ? -6.682 19.627 1.664 1.00 94.38 101 LEU A CA 1
ATOM 820 C C . LEU A 1 101 ? -5.914 19.494 2.987 1.00 94.38 101 LEU A C 1
ATOM 822 O O . LEU A 1 101 ? -4.821 18.928 2.996 1.00 94.38 101 LEU A O 1
ATOM 826 N N . GLU A 1 102 ? -6.454 20.024 4.084 1.00 95.06 102 GLU A N 1
ATOM 827 C CA . GLU A 1 102 ? -5.781 19.985 5.385 1.00 95.06 102 GLU A CA 1
ATOM 828 C C . GLU A 1 102 ? -5.806 18.580 5.997 1.00 95.06 102 GLU A C 1
ATOM 830 O O . GLU A 1 102 ? -4.767 18.106 6.463 1.00 95.06 102 GLU A O 1
ATOM 835 N N . GLU A 1 103 ? -6.924 17.857 5.888 1.00 94.75 103 GLU A N 1
ATOM 836 C CA . GLU A 1 103 ? -6.997 16.446 6.286 1.00 94.75 103 GLU A CA 1
ATOM 837 C C . GLU A 1 103 ? -6.037 15.583 5.456 1.00 94.75 103 GLU A C 1
ATOM 839 O O . GLU A 1 103 ? -5.260 14.810 6.015 1.00 94.75 103 GLU A O 1
ATOM 844 N N . LEU A 1 104 ? -5.997 15.771 4.132 1.00 96.81 104 LEU A N 1
ATOM 845 C CA . LEU A 1 104 ? -5.058 15.067 3.256 1.00 96.81 104 LEU A CA 1
ATOM 846 C C . LEU A 1 104 ? -3.598 15.326 3.658 1.00 96.81 104 LEU A C 1
ATOM 848 O O . LEU A 1 104 ? -2.799 14.388 3.718 1.00 96.81 104 LEU A O 1
ATOM 852 N N . LYS A 1 105 ? -3.226 16.584 3.936 1.00 97.62 105 LYS A N 1
ATOM 853 C CA . LYS A 1 105 ? -1.870 16.940 4.390 1.00 97.62 105 LYS A CA 1
ATOM 854 C C . LYS A 1 105 ? -1.533 16.279 5.722 1.00 97.62 105 LYS A C 1
ATOM 856 O O . LYS A 1 105 ? -0.423 15.766 5.875 1.00 97.62 105 LYS A O 1
ATOM 861 N N . LEU A 1 106 ? -2.474 16.272 6.665 1.00 96.31 106 LEU A N 1
ATOM 862 C CA . LEU A 1 106 ? -2.296 15.615 7.955 1.00 96.31 106 LEU A CA 1
ATOM 863 C C . LEU A 1 106 ? -2.129 14.099 7.783 1.00 96.31 106 LEU A C 1
ATOM 865 O O . LEU A 1 106 ? -1.204 13.514 8.347 1.00 96.31 106 LEU A O 1
ATOM 869 N N . GLY A 1 107 ? -2.944 13.481 6.926 1.00 97.62 107 GLY A N 1
ATOM 870 C CA . GLY A 1 107 ? -2.829 12.070 6.575 1.00 97.62 107 GLY A CA 1
ATOM 871 C C . GLY A 1 107 ? -1.471 11.728 5.967 1.00 97.62 107 GLY A C 1
ATOM 872 O O . GLY A 1 107 ? -0.821 10.778 6.399 1.00 97.62 107 GLY A O 1
ATOM 873 N N . ILE A 1 108 ? -0.987 12.545 5.027 1.00 98.50 108 ILE A N 1
ATOM 874 C CA . ILE A 1 108 ? 0.365 12.413 4.468 1.00 98.50 108 ILE A CA 1
ATOM 875 C C . ILE A 1 108 ? 1.419 12.487 5.577 1.00 98.50 108 ILE A C 1
ATOM 877 O O . ILE A 1 108 ? 2.299 11.633 5.611 1.00 98.50 108 ILE A O 1
ATOM 881 N N . ASN A 1 109 ? 1.331 13.452 6.496 1.00 97.56 109 ASN A N 1
ATOM 882 C CA . ASN A 1 109 ? 2.291 13.583 7.594 1.00 97.56 109 ASN A CA 1
ATOM 883 C C . ASN A 1 109 ? 2.346 12.307 8.456 1.00 97.56 109 ASN A C 1
ATOM 885 O O . ASN A 1 109 ? 3.423 11.749 8.673 1.00 97.56 109 ASN A O 1
ATOM 889 N N . TYR A 1 110 ? 1.195 11.769 8.865 1.00 97.69 110 TYR A N 1
ATOM 890 C CA . TYR A 1 110 ? 1.163 10.522 9.633 1.00 97.69 110 TYR A CA 1
ATOM 891 C C . TYR A 1 110 ? 1.714 9.320 8.853 1.00 97.69 110 TYR A C 1
ATOM 893 O O . TYR A 1 110 ? 2.488 8.535 9.407 1.00 97.69 110 TYR A O 1
ATOM 901 N N . LEU A 1 111 ? 1.423 9.212 7.552 1.00 98.38 111 LEU A N 1
ATOM 902 C CA . LEU A 1 111 ? 2.027 8.182 6.702 1.00 98.38 111 LEU A CA 1
ATOM 903 C C . LEU A 1 111 ? 3.553 8.336 6.592 1.00 98.38 111 LEU A C 1
ATOM 905 O O . LEU A 1 111 ? 4.272 7.336 6.558 1.00 98.38 111 LEU A O 1
ATOM 909 N N . GLU A 1 112 ? 4.076 9.562 6.549 1.00 98.06 112 GLU A N 1
ATOM 910 C CA . GLU A 1 112 ? 5.519 9.816 6.548 1.00 98.06 112 GLU A CA 1
ATOM 911 C C . GLU A 1 112 ? 6.178 9.411 7.872 1.00 98.06 112 GLU A C 1
ATOM 913 O O . GLU A 1 112 ? 7.267 8.834 7.848 1.00 98.06 112 GLU A O 1
ATOM 918 N N . ILE A 1 113 ? 5.525 9.666 9.011 1.00 96.12 113 ILE A N 1
ATOM 919 C CA . ILE A 1 113 ? 5.997 9.235 10.336 1.00 96.12 113 ILE A CA 1
ATOM 920 C C . ILE A 1 113 ? 6.054 7.702 10.405 1.00 96.12 113 ILE A C 1
ATOM 922 O O . ILE A 1 113 ? 7.108 7.139 10.715 1.00 96.12 113 ILE A O 1
ATOM 926 N N . ALA A 1 114 ? 4.969 7.017 10.033 1.00 96.38 114 ALA A N 1
ATOM 927 C CA . ALA A 1 114 ? 4.919 5.553 10.007 1.00 96.38 114 ALA A CA 1
ATOM 928 C C . ALA A 1 114 ? 5.966 4.954 9.044 1.00 96.38 114 ALA A C 1
ATOM 930 O O . ALA A 1 114 ? 6.710 4.035 9.400 1.00 96.38 114 ALA A O 1
ATOM 931 N N . SER A 1 115 ? 6.119 5.541 7.852 1.00 97.44 115 SER A N 1
ATOM 932 C CA . SER A 1 115 ? 7.132 5.128 6.870 1.00 97.44 115 SER A CA 1
ATOM 933 C C . SER A 1 115 ? 8.559 5.317 7.392 1.00 97.44 115 SER A C 1
ATOM 935 O O . SER A 1 115 ? 9.421 4.461 7.183 1.00 97.44 115 SER A O 1
ATOM 937 N N . ALA A 1 116 ? 8.830 6.404 8.122 1.00 95.56 116 ALA A N 1
ATOM 938 C CA . ALA A 1 116 ? 10.118 6.616 8.781 1.00 95.56 116 ALA A CA 1
ATOM 939 C C . ALA A 1 116 ? 10.401 5.546 9.855 1.00 95.56 116 ALA A C 1
ATOM 941 O O . ALA A 1 116 ? 11.555 5.125 10.017 1.00 95.56 116 ALA A O 1
ATOM 942 N N . GLY A 1 117 ? 9.348 5.076 10.533 1.00 92.38 117 GLY A N 1
ATOM 943 C CA . GLY A 1 117 ? 9.360 3.938 11.457 1.00 92.38 117 GLY A CA 1
ATOM 944 C C . GLY A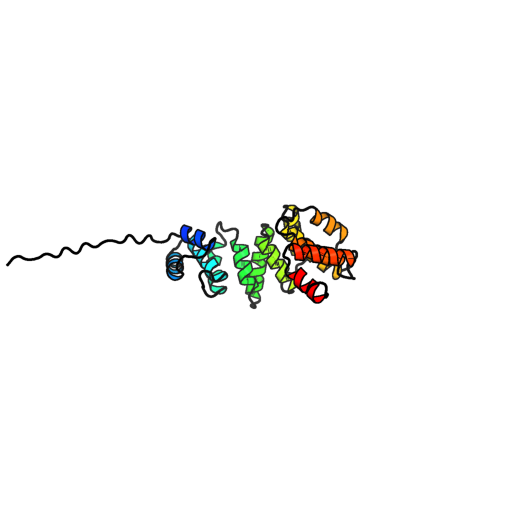 1 117 ? 9.590 2.577 10.788 1.00 92.38 117 GLY A C 1
ATOM 945 O O . GLY A 1 117 ? 9.992 1.628 11.458 1.00 92.38 117 GLY A O 1
ATOM 946 N N . GLY A 1 118 ? 9.455 2.486 9.462 1.00 92.94 118 GLY A N 1
ATOM 947 C CA . GLY A 1 118 ? 9.649 1.254 8.694 1.00 92.94 118 GLY A CA 1
ATOM 948 C C . GLY A 1 118 ? 8.359 0.501 8.369 1.00 92.94 118 GLY A C 1
ATOM 949 O O . GLY A 1 118 ? 8.447 -0.655 7.955 1.00 92.94 118 GLY A O 1
ATOM 950 N N . ASP A 1 119 ? 7.198 1.133 8.544 1.00 95.62 119 ASP A N 1
ATOM 951 C CA . ASP A 1 119 ? 5.905 0.562 8.176 1.00 95.62 119 ASP A CA 1
ATOM 952 C C . ASP A 1 119 ? 5.756 0.489 6.646 1.00 95.62 119 ASP A C 1
ATOM 954 O O . ASP A 1 119 ? 5.769 1.506 5.947 1.00 95.62 119 ASP A O 1
ATOM 958 N N . THR A 1 120 ? 5.642 -0.726 6.107 1.00 95.50 120 THR A N 1
ATOM 959 C CA . THR A 1 120 ? 5.560 -0.947 4.657 1.00 95.50 120 THR A CA 1
ATOM 960 C C . THR A 1 120 ? 4.181 -0.630 4.080 1.00 95.50 120 THR A C 1
ATOM 962 O O . THR A 1 120 ? 4.087 -0.337 2.888 1.00 95.50 120 THR A O 1
ATOM 965 N N . VAL A 1 121 ? 3.120 -0.655 4.894 1.00 95.44 121 VAL A N 1
ATOM 966 C CA . VAL A 1 121 ? 1.761 -0.277 4.475 1.00 95.44 121 VAL A CA 1
ATOM 967 C C . VAL A 1 121 ? 1.689 1.238 4.298 1.00 95.44 121 VAL A C 1
ATOM 969 O O . VAL A 1 121 ? 1.204 1.723 3.278 1.00 95.44 121 VAL A O 1
ATOM 972 N N . ALA A 1 122 ? 2.279 2.000 5.219 1.00 97.88 122 ALA A N 1
ATOM 973 C CA . ALA A 1 122 ? 2.392 3.447 5.089 1.00 97.88 122 ALA A CA 1
ATOM 974 C C . ALA A 1 122 ? 3.211 3.855 3.854 1.00 97.88 122 ALA A C 1
ATOM 976 O O . ALA A 1 122 ? 2.804 4.748 3.105 1.00 97.88 122 ALA A O 1
ATOM 977 N N . MET A 1 123 ? 4.320 3.154 3.587 1.00 98.31 123 MET A N 1
ATOM 978 C CA . MET A 1 123 ? 5.117 3.355 2.371 1.00 98.31 123 MET A CA 1
ATOM 979 C C . MET A 1 123 ? 4.304 3.082 1.102 1.00 98.31 123 MET A C 1
ATOM 981 O O . MET A 1 123 ? 4.396 3.843 0.136 1.00 98.31 123 MET A O 1
ATOM 985 N N . HIS A 1 124 ? 3.499 2.016 1.102 1.00 97.94 124 HIS A N 1
ATOM 986 C CA . HIS A 1 124 ? 2.590 1.706 0.004 1.00 97.94 124 HIS A CA 1
ATOM 987 C C . HIS A 1 124 ? 1.574 2.833 -0.207 1.00 97.94 124 HIS A C 1
ATOM 989 O O . HIS A 1 124 ? 1.416 3.308 -1.329 1.00 97.94 124 HIS A O 1
ATOM 995 N N . ASN A 1 125 ? 0.948 3.330 0.859 1.00 98.19 125 ASN A N 1
ATOM 996 C CA . ASN A 1 125 ? -0.035 4.409 0.765 1.00 98.19 125 ASN A CA 1
ATOM 997 C C . ASN A 1 125 ? 0.582 5.712 0.237 1.00 98.19 125 ASN A C 1
ATOM 999 O O . ASN A 1 125 ? 0.002 6.342 -0.649 1.00 98.19 125 ASN A O 1
ATOM 1003 N N . LEU A 1 126 ? 1.791 6.081 0.678 1.00 98.56 126 LEU A N 1
ATOM 1004 C CA . LEU A 1 126 ? 2.525 7.208 0.087 1.00 98.56 126 LEU A CA 1
ATOM 1005 C C . LEU A 1 126 ? 2.833 6.982 -1.397 1.00 98.56 126 LEU A C 1
ATOM 1007 O O . LEU A 1 126 ? 2.705 7.913 -2.193 1.00 98.56 126 LEU A O 1
ATOM 1011 N N . PHE A 1 127 ? 3.198 5.759 -1.792 1.00 98.44 127 PHE A N 1
ATOM 1012 C CA . PHE A 1 127 ? 3.408 5.416 -3.198 1.00 98.44 127 PHE A CA 1
ATOM 1013 C C . PHE A 1 127 ? 2.114 5.545 -4.021 1.00 98.44 127 PHE A C 1
ATOM 1015 O O . PHE A 1 127 ? 2.137 6.106 -5.116 1.00 98.44 127 PHE A O 1
ATOM 1022 N N . VAL A 1 128 ? 0.962 5.118 -3.497 1.00 97.94 128 VAL A N 1
ATOM 1023 C CA . VAL A 1 128 ? -0.336 5.310 -4.167 1.00 97.94 128 VAL A CA 1
ATOM 1024 C C . VAL A 1 128 ? -0.671 6.797 -4.310 1.00 97.94 128 VAL A C 1
ATOM 1026 O O . VAL A 1 128 ? -1.072 7.236 -5.390 1.00 97.94 128 VAL A O 1
ATOM 1029 N N . LEU A 1 129 ? -0.477 7.599 -3.259 1.00 98.25 129 LEU A N 1
ATOM 1030 C CA . LEU A 1 129 ? -0.679 9.051 -3.323 1.00 98.25 129 LEU A CA 1
ATOM 1031 C C . LEU A 1 129 ? 0.273 9.714 -4.323 1.00 98.25 129 LEU A C 1
ATOM 1033 O O . LEU A 1 129 ? -0.126 10.652 -5.015 1.00 98.25 129 LEU A O 1
ATOM 1037 N N . TYR A 1 130 ? 1.500 9.207 -4.440 1.00 98.00 130 TYR A N 1
ATOM 1038 C CA . TYR A 1 130 ? 2.466 9.637 -5.443 1.00 98.00 130 TYR A CA 1
ATOM 1039 C C . TYR A 1 130 ? 1.965 9.373 -6.865 1.00 98.00 130 TYR A C 1
ATOM 1041 O O . TYR A 1 130 ? 1.910 10.300 -7.673 1.00 98.00 130 TYR A O 1
ATOM 1049 N N . LYS A 1 131 ? 1.502 8.151 -7.159 1.00 97.06 131 LYS A N 1
ATOM 1050 C CA . LYS A 1 131 ? 0.938 7.801 -8.475 1.00 97.06 131 LYS A CA 1
ATOM 1051 C C . LYS A 1 131 ? -0.305 8.621 -8.826 1.00 97.06 131 LYS A C 1
ATOM 1053 O O . LYS A 1 131 ? -0.535 8.896 -9.998 1.00 97.06 131 LYS A O 1
ATOM 1058 N N . LYS A 1 132 ? -1.077 9.044 -7.821 1.00 96.19 132 LYS A N 1
ATOM 1059 C CA . LYS A 1 132 ? -2.228 9.953 -7.971 1.00 96.19 132 LYS A CA 1
ATOM 1060 C C . LYS A 1 132 ? -1.836 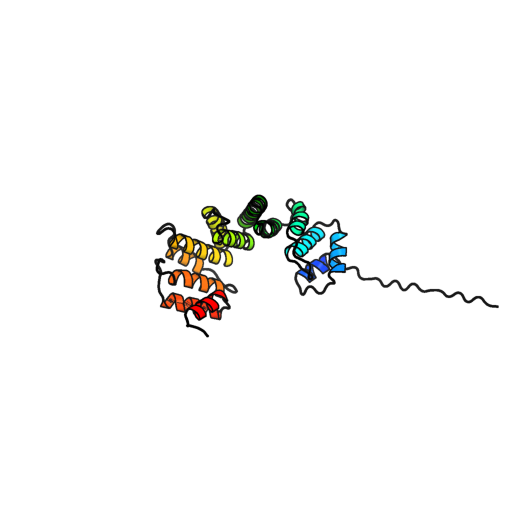11.437 -8.063 1.00 96.19 132 LYS A C 1
ATOM 1062 O O . LYS A 1 132 ? -2.716 12.283 -8.176 1.00 96.19 132 LYS A O 1
ATOM 1067 N N . GLY A 1 133 ? -0.552 11.783 -7.948 1.00 95.69 133 GLY A N 1
ATOM 1068 C CA . GLY A 1 133 ? -0.068 13.169 -7.931 1.00 95.69 133 GLY A CA 1
ATOM 1069 C C . GLY A 1 133 ? -0.398 13.960 -6.655 1.00 95.69 133 GLY A C 1
ATOM 1070 O O . GLY A 1 133 ? -0.087 15.152 -6.583 1.00 95.69 133 GLY A O 1
ATOM 1071 N N . LYS A 1 134 ? -0.996 13.313 -5.641 1.00 96.94 134 LYS A N 1
ATOM 1072 C CA . LYS A 1 134 ? -1.331 13.901 -4.331 1.00 96.94 134 LYS A CA 1
ATOM 1073 C C . LYS A 1 134 ? -0.109 13.986 -3.400 1.00 96.94 134 LYS A C 1
ATOM 1075 O O . LYS A 1 134 ? -0.073 14.846 -2.528 1.00 96.94 134 LYS A O 1
ATOM 1080 N N . TYR A 1 135 ? 0.919 13.158 -3.614 1.00 97.50 135 TYR A N 1
ATOM 1081 C CA . TYR A 1 135 ? 2.205 13.232 -2.911 1.00 97.50 135 TYR A CA 1
ATOM 1082 C C . TYR A 1 135 ? 3.350 13.529 -3.886 1.00 97.50 135 TYR A C 1
ATOM 1084 O O . TYR A 1 135 ? 3.589 12.767 -4.816 1.00 97.50 135 TYR A O 1
ATOM 1092 N N . LYS A 1 136 ? 4.073 14.639 -3.694 1.00 94.38 136 LYS A N 1
ATOM 1093 C CA . LYS A 1 136 ? 5.068 15.126 -4.675 1.00 94.38 136 LYS A CA 1
ATOM 1094 C C . LYS A 1 136 ? 6.528 14.948 -4.252 1.00 94.38 136 LYS A C 1
ATOM 1096 O O . LYS A 1 136 ? 7.421 15.120 -5.078 1.00 94.38 136 LYS A O 1
ATOM 1101 N N . ASN A 1 137 ? 6.795 14.601 -2.993 1.00 96.19 137 ASN A N 1
ATOM 1102 C CA . ASN A 1 137 ? 8.159 14.515 -2.474 1.00 96.19 137 ASN A CA 1
ATOM 1103 C C . ASN A 1 137 ? 8.818 13.165 -2.823 1.00 96.19 137 ASN A C 1
ATOM 1105 O O . ASN A 1 137 ? 8.938 12.266 -1.990 1.00 96.19 137 ASN A O 1
ATOM 1109 N N . LYS A 1 138 ? 9.246 13.026 -4.085 1.00 93.19 138 LYS A N 1
ATOM 1110 C CA . LYS A 1 138 ? 9.908 11.816 -4.608 1.00 93.19 138 LYS A CA 1
ATOM 1111 C C . LYS A 1 138 ? 11.129 11.420 -3.782 1.00 93.19 138 LYS A C 1
ATOM 1113 O O . LYS A 1 138 ? 11.299 10.246 -3.473 1.00 93.19 138 LYS A O 1
ATOM 1118 N N . GLU A 1 139 ? 11.956 12.386 -3.392 1.00 94.12 139 GLU A N 1
ATOM 1119 C CA . GLU A 1 139 ? 13.190 12.142 -2.639 1.00 94.12 139 GLU A CA 1
ATOM 1120 C C . GLU A 1 139 ? 12.916 11.469 -1.292 1.00 94.12 139 GLU A C 1
ATOM 1122 O O . GLU A 1 139 ? 13.575 10.491 -0.924 1.00 94.12 139 GLU A O 1
ATOM 1127 N N . LYS A 1 140 ? 11.899 11.951 -0.572 1.00 97.12 140 LYS A N 1
ATOM 1128 C CA . LYS A 1 140 ? 11.506 11.391 0.719 1.00 97.12 140 LYS A CA 1
ATOM 1129 C C . LYS A 1 140 ? 10.900 9.995 0.570 1.00 97.12 140 LYS A C 1
ATOM 1131 O O . LYS A 1 140 ? 11.286 9.099 1.321 1.00 97.12 140 LYS A O 1
ATOM 1136 N N . LEU A 1 141 ? 10.068 9.763 -0.451 1.00 98.06 141 LEU A N 1
ATOM 1137 C CA . LEU A 1 141 ? 9.561 8.420 -0.758 1.00 98.06 141 LEU A CA 1
ATOM 1138 C C . LEU A 1 141 ? 10.693 7.443 -1.108 1.00 98.06 141 LEU A C 1
ATOM 1140 O O . LEU A 1 141 ? 10.734 6.343 -0.562 1.00 98.06 141 LEU A O 1
ATOM 1144 N N . ILE A 1 142 ? 11.659 7.856 -1.939 1.00 96.75 142 ILE A N 1
ATOM 1145 C CA . ILE A 1 142 ? 12.858 7.057 -2.242 1.00 96.75 142 ILE A CA 1
ATOM 1146 C C . ILE A 1 142 ? 13.598 6.699 -0.954 1.00 96.75 142 ILE A C 1
ATOM 1148 O O . ILE A 1 142 ? 13.985 5.545 -0.777 1.00 96.75 142 ILE A O 1
ATOM 1152 N N . LYS A 1 143 ? 13.798 7.662 -0.046 1.00 97.56 143 LYS A N 1
ATOM 1153 C CA . LYS A 1 143 ? 14.494 7.429 1.225 1.00 97.56 143 LYS A CA 1
ATOM 1154 C C . LYS A 1 143 ? 13.770 6.395 2.089 1.00 97.56 143 LYS A C 1
ATOM 1156 O O . LYS A 1 143 ? 14.422 5.504 2.629 1.00 97.56 143 LYS A O 1
ATOM 1161 N N . PHE A 1 144 ? 12.446 6.487 2.209 1.00 98.44 144 PHE A N 1
ATOM 1162 C CA . PHE A 1 144 ? 11.657 5.512 2.964 1.00 98.44 144 PHE A CA 1
ATOM 1163 C C . PHE A 1 144 ? 11.735 4.113 2.355 1.00 98.44 144 PHE A C 1
ATOM 1165 O O . PHE A 1 144 ? 12.043 3.155 3.064 1.00 98.44 144 PHE A O 1
ATOM 1172 N N . LEU A 1 145 ? 11.544 4.005 1.040 1.00 98.12 145 LEU A N 1
ATOM 1173 C CA . LEU A 1 145 ? 11.561 2.727 0.333 1.00 98.12 145 LEU A CA 1
ATOM 1174 C C . LEU A 1 145 ? 12.945 2.069 0.347 1.00 98.12 145 LEU A C 1
ATOM 1176 O O . LEU A 1 145 ? 13.044 0.875 0.620 1.00 98.12 145 LEU A O 1
ATOM 1180 N N . LYS A 1 146 ? 14.023 2.842 0.150 1.00 96.06 146 LYS A N 1
ATOM 1181 C CA . LYS A 1 146 ? 15.402 2.344 0.288 1.00 96.06 146 LYS A CA 1
ATOM 1182 C C . LYS A 1 146 ? 15.675 1.819 1.692 1.00 96.06 146 LYS A C 1
ATOM 1184 O O . LYS A 1 146 ? 16.205 0.727 1.830 1.00 96.06 146 LYS A O 1
ATOM 1189 N N . ARG A 1 147 ? 15.246 2.542 2.729 1.00 96.50 147 ARG A N 1
ATOM 1190 C CA . ARG A 1 147 ? 15.402 2.097 4.120 1.00 96.50 147 ARG A CA 1
ATOM 1191 C C . ARG A 1 147 ? 14.614 0.811 4.412 1.00 96.50 147 ARG A C 1
ATOM 1193 O O . ARG A 1 147 ? 15.061 -0.005 5.212 1.00 96.50 147 ARG A O 1
ATOM 1200 N N . GLY A 1 148 ? 13.443 0.625 3.799 1.00 95.56 148 GLY A N 1
ATOM 1201 C CA . GLY A 1 148 ? 12.680 -0.626 3.880 1.00 95.56 148 GLY A CA 1
ATOM 1202 C C . GLY A 1 148 ? 13.384 -1.785 3.167 1.00 95.56 148 GLY A C 1
ATOM 1203 O O . GLY A 1 148 ? 13.529 -2.863 3.743 1.00 95.56 148 GLY A O 1
ATOM 1204 N N . LEU A 1 149 ? 13.888 -1.535 1.956 1.00 94.88 149 LEU A N 1
ATOM 1205 C CA . LEU A 1 149 ? 14.706 -2.469 1.178 1.00 94.88 149 LEU A CA 1
ATOM 1206 C C . LEU A 1 149 ? 15.941 -2.905 1.978 1.00 94.88 149 LEU A C 1
ATOM 1208 O O . LEU A 1 149 ? 16.157 -4.094 2.167 1.00 94.88 149 LEU A O 1
ATOM 1212 N N . GLU A 1 150 ? 16.713 -1.968 2.529 1.00 94.69 150 GLU A N 1
ATOM 1213 C CA . GLU A 1 150 ? 17.917 -2.243 3.334 1.00 94.69 150 GLU A CA 1
ATOM 1214 C C . GLU A 1 150 ? 17.633 -3.092 4.585 1.00 94.69 150 GLU A C 1
ATOM 1216 O O . GLU A 1 150 ? 18.532 -3.735 5.118 1.00 94.69 150 GLU A O 1
ATOM 1221 N N . ARG A 1 151 ? 16.376 -3.135 5.040 1.00 94.44 151 ARG A N 1
ATOM 1222 C CA . ARG A 1 151 ? 15.907 -3.999 6.134 1.00 94.44 151 ARG A CA 1
ATOM 1223 C C . ARG A 1 151 ? 15.384 -5.358 5.681 1.00 94.44 151 ARG A C 1
ATOM 1225 O O . ARG A 1 151 ? 14.767 -6.057 6.480 1.00 94.44 151 ARG A O 1
ATOM 1232 N N . GLY A 1 152 ? 15.576 -5.728 4.420 1.00 94.00 152 GLY A N 1
ATOM 1233 C CA . GLY A 1 152 ? 15.134 -7.023 3.918 1.00 94.00 152 GLY A CA 1
ATOM 1234 C C . GLY A 1 152 ? 13.629 -7.106 3.654 1.00 94.00 152 GLY A C 1
ATOM 1235 O O . GLY A 1 152 ? 13.106 -8.211 3.639 1.00 94.00 152 GLY A O 1
ATOM 1236 N N . ARG A 1 153 ? 12.902 -5.984 3.495 1.00 95.44 153 ARG A N 1
ATOM 1237 C CA . ARG A 1 153 ? 11.446 -5.996 3.232 1.00 95.44 153 ARG A CA 1
ATOM 1238 C C . ARG A 1 153 ? 11.158 -6.106 1.721 1.00 95.44 153 ARG A C 1
ATOM 1240 O O . ARG A 1 153 ? 11.350 -5.107 1.019 1.00 95.44 153 ARG A O 1
ATOM 1247 N N . PRO A 1 154 ? 10.649 -7.244 1.203 1.00 96.25 154 PRO A N 1
ATOM 1248 C CA . PRO A 1 154 ? 10.431 -7.429 -0.238 1.00 96.25 154 PRO A CA 1
ATOM 1249 C C . PRO A 1 154 ? 9.408 -6.447 -0.827 1.00 96.25 154 PRO A C 1
ATOM 1251 O O . PRO A 1 154 ? 9.583 -5.944 -1.933 1.00 96.25 154 PRO A O 1
ATOM 1254 N N . GLN A 1 155 ? 8.378 -6.079 -0.062 1.00 96.69 155 GLN A N 1
ATOM 1255 C CA . GLN A 1 155 ? 7.361 -5.116 -0.495 1.00 96.69 155 GLN A CA 1
ATOM 1256 C C . GLN A 1 155 ? 7.970 -3.729 -0.734 1.00 96.69 155 GLN A C 1
ATOM 1258 O O . GLN A 1 155 ? 7.661 -3.072 -1.726 1.00 96.69 155 GLN A O 1
ATOM 1263 N N . ALA A 1 156 ? 8.884 -3.294 0.142 1.00 97.50 156 ALA A N 1
ATOM 1264 C CA . ALA A 1 156 ? 9.600 -2.034 -0.040 1.00 97.50 156 ALA A CA 1
ATOM 1265 C C . ALA A 1 156 ? 10.527 -2.087 -1.264 1.00 97.50 156 ALA A C 1
ATOM 1267 O O . ALA A 1 156 ? 10.635 -1.092 -1.978 1.00 97.50 156 ALA A O 1
ATOM 1268 N N . ALA A 1 157 ? 11.143 -3.242 -1.544 1.00 97.81 157 ALA A N 1
ATOM 1269 C CA . ALA A 1 157 ? 11.950 -3.443 -2.745 1.00 97.81 157 ALA A CA 1
ATOM 1270 C C . ALA A 1 157 ? 11.107 -3.360 -4.032 1.00 97.81 157 ALA A C 1
ATOM 1272 O O . ALA A 1 157 ? 11.502 -2.663 -4.968 1.00 97.81 157 ALA A O 1
ATOM 1273 N N . ILE A 1 158 ? 9.914 -3.968 -4.051 1.00 98.25 158 ILE A N 1
ATOM 1274 C CA . ILE A 1 158 ? 8.965 -3.862 -5.173 1.00 98.25 158 ILE A CA 1
ATOM 1275 C C . ILE A 1 158 ? 8.541 -2.407 -5.391 1.00 98.25 158 ILE A C 1
ATOM 1277 O O . ILE A 1 158 ? 8.593 -1.894 -6.509 1.00 98.25 158 ILE A O 1
ATOM 1281 N N . LEU A 1 159 ? 8.142 -1.708 -4.326 1.00 98.25 159 LEU A N 1
ATOM 1282 C CA . LEU A 1 159 ? 7.743 -0.302 -4.414 1.00 98.25 159 LEU A CA 1
ATOM 1283 C C . LEU A 1 159 ? 8.905 0.596 -4.858 1.00 98.25 159 LEU A C 1
ATOM 1285 O O . LEU A 1 159 ? 8.704 1.497 -5.672 1.00 98.25 159 LEU A O 1
ATOM 1289 N N . TYR A 1 160 ? 10.124 0.333 -4.373 1.00 98.12 160 TYR A N 1
ATOM 1290 C CA . TYR A 1 160 ? 11.325 1.038 -4.814 1.00 98.12 160 TYR A CA 1
ATOM 1291 C C . TYR A 1 160 ? 11.577 0.828 -6.309 1.00 98.12 160 TYR A C 1
ATOM 1293 O O . TYR A 1 160 ? 11.805 1.804 -7.019 1.00 98.12 160 TYR A O 1
ATOM 1301 N N . GLY A 1 161 ? 11.493 -0.412 -6.800 1.00 97.56 161 GLY A N 1
ATOM 1302 C CA . GLY A 1 161 ? 11.662 -0.715 -8.220 1.00 97.56 161 GLY A CA 1
ATOM 1303 C C . GLY A 1 161 ? 10.601 -0.042 -9.094 1.00 97.56 161 GLY A C 1
ATOM 1304 O O . GLY A 1 161 ? 10.937 0.547 -10.118 1.00 97.56 161 GLY A O 1
ATOM 1305 N N . ARG A 1 162 ? 9.333 -0.027 -8.664 1.00 97.44 162 ARG A N 1
ATOM 1306 C CA . ARG A 1 162 ? 8.255 0.686 -9.378 1.00 97.44 162 ARG A CA 1
ATOM 1307 C C . ARG A 1 162 ? 8.496 2.200 -9.431 1.00 97.44 162 ARG A C 1
ATOM 1309 O O . ARG A 1 162 ? 8.393 2.792 -10.501 1.00 97.44 162 ARG A O 1
ATOM 1316 N N . LEU A 1 163 ? 8.865 2.822 -8.308 1.00 96.94 163 LEU A N 1
ATOM 1317 C CA . LEU A 1 163 ? 9.179 4.256 -8.262 1.00 96.94 163 LEU A CA 1
ATOM 1318 C C . LEU A 1 163 ? 10.412 4.602 -9.104 1.00 96.94 163 LEU A C 1
ATOM 1320 O O . LEU A 1 163 ? 10.428 5.611 -9.803 1.00 96.94 163 LEU A O 1
ATOM 1324 N N . ALA A 1 164 ? 11.449 3.769 -9.040 1.00 96.19 164 ALA A N 1
ATOM 1325 C CA . ALA A 1 164 ? 12.655 3.957 -9.827 1.00 96.19 164 ALA A CA 1
ATOM 1326 C C . ALA A 1 164 ? 12.362 3.871 -11.327 1.00 96.19 164 ALA A C 1
ATOM 1328 O O . ALA A 1 164 ? 12.861 4.705 -12.077 1.00 96.19 164 ALA A O 1
ATOM 1329 N N . LEU A 1 165 ? 11.534 2.914 -11.757 1.00 95.88 165 LEU A N 1
ATOM 1330 C CA . LEU A 1 165 ? 11.088 2.814 -13.143 1.00 95.88 165 LEU A CA 1
ATOM 1331 C C . LEU A 1 165 ? 10.355 4.083 -13.593 1.00 95.88 165 LEU A C 1
ATOM 1333 O O . LEU A 1 165 ? 10.698 4.619 -14.642 1.00 95.88 165 LEU A O 1
ATOM 1337 N N . ASP A 1 166 ? 9.416 4.605 -12.796 1.00 94.38 166 ASP A N 1
ATOM 1338 C CA . ASP A 1 166 ? 8.730 5.867 -13.115 1.00 94.38 166 ASP A CA 1
ATOM 1339 C C . ASP A 1 166 ? 9.736 7.008 -13.347 1.00 94.38 166 ASP A C 1
ATOM 1341 O O . ASP A 1 166 ? 9.671 7.706 -14.357 1.00 94.38 166 ASP A O 1
ATOM 1345 N N . ILE A 1 167 ? 10.720 7.155 -12.455 1.00 93.00 167 ILE A N 1
ATOM 1346 C CA . ILE A 1 167 ? 11.758 8.190 -12.566 1.00 93.00 167 ILE A CA 1
ATOM 1347 C C . ILE A 1 167 ? 12.620 7.979 -13.816 1.00 93.00 167 ILE A C 1
ATOM 1349 O O . ILE A 1 167 ? 12.889 8.934 -14.537 1.00 93.00 167 ILE A O 1
ATOM 1353 N N . ILE A 1 168 ? 13.017 6.738 -14.115 1.00 93.44 168 ILE A N 1
ATOM 1354 C CA . ILE A 1 168 ? 13.793 6.396 -15.320 1.00 93.44 168 ILE A CA 1
ATOM 1355 C C . ILE A 1 168 ? 13.052 6.824 -16.594 1.00 93.44 168 ILE A C 1
ATOM 1357 O O . ILE A 1 168 ? 13.677 7.318 -17.535 1.00 93.44 168 ILE A O 1
ATOM 1361 N N . LEU A 1 169 ? 11.731 6.638 -16.628 1.00 92.44 169 LEU A N 1
ATOM 1362 C CA . LEU A 1 169 ? 10.894 6.974 -17.781 1.00 92.44 169 LEU A CA 1
ATOM 1363 C C . LEU A 1 169 ? 10.649 8.485 -17.925 1.00 92.44 169 LEU A C 1
ATOM 1365 O O . LEU A 1 169 ? 10.454 8.961 -19.046 1.00 92.44 169 LEU A O 1
ATOM 1369 N N . GLU A 1 170 ? 10.662 9.231 -16.819 1.00 90.19 170 GLU A N 1
ATOM 1370 C CA . GLU A 1 170 ? 10.481 10.687 -16.790 1.00 90.19 170 GLU A CA 1
ATOM 1371 C C . GLU A 1 170 ? 11.776 11.462 -17.076 1.00 90.19 170 GLU A C 1
ATOM 1373 O O . GLU A 1 170 ? 11.777 12.406 -17.868 1.00 90.19 170 GLU A O 1
ATOM 1378 N N . SER A 1 171 ? 12.881 11.090 -16.425 1.00 78.56 171 SER A N 1
ATOM 1379 C CA . SER A 1 171 ? 14.139 11.838 -16.418 1.00 78.56 171 SER A CA 1
ATOM 1380 C C . SER A 1 171 ? 15.317 10.915 -16.736 1.00 78.56 171 SER A C 1
ATOM 1382 O O . SER A 1 171 ? 15.956 10.322 -15.861 1.00 78.56 171 SER A O 1
ATOM 1384 N N . LYS A 1 172 ? 15.633 10.812 -18.036 1.00 66.50 172 LYS A N 1
ATOM 1385 C CA . LYS A 1 172 ? 16.762 10.013 -18.537 1.00 66.50 172 LYS A CA 1
ATOM 1386 C C . LYS A 1 172 ? 18.032 10.296 -17.718 1.00 66.50 172 LYS A C 1
ATOM 1388 O O . LYS A 1 172 ? 18.552 11.407 -17.750 1.00 66.50 172 LYS A O 1
ATOM 1393 N N . GLY A 1 173 ? 18.532 9.277 -17.016 1.00 66.56 173 GLY A N 1
ATOM 1394 C CA . GLY A 1 173 ? 19.840 9.295 -16.353 1.00 66.56 173 GLY A CA 1
ATOM 1395 C C . GLY A 1 173 ? 19.868 9.624 -14.855 1.00 66.56 173 GLY A C 1
ATOM 1396 O O . GLY A 1 173 ? 20.951 9.582 -14.282 1.00 66.56 173 GLY A O 1
ATOM 1397 N N . GLN A 1 174 ? 18.740 9.906 -14.185 1.00 77.75 174 GLN A N 1
ATOM 1398 C CA . GLN A 1 174 ? 18.759 10.133 -12.723 1.00 77.75 174 GLN A CA 1
ATOM 1399 C C . GLN A 1 174 ? 18.974 8.853 -11.905 1.00 77.75 174 GLN A C 1
ATOM 1401 O O . GLN A 1 174 ? 19.531 8.894 -10.809 1.00 77.75 174 GLN A O 1
ATOM 1406 N N . ILE A 1 175 ? 18.516 7.714 -12.423 1.00 85.56 175 ILE A N 1
ATOM 1407 C CA . ILE A 1 175 ? 18.639 6.405 -11.784 1.00 85.56 175 ILE A CA 1
ATOM 1408 C C . ILE A 1 175 ? 19.073 5.394 -12.846 1.00 85.56 175 ILE A C 1
ATOM 1410 O O . ILE A 1 175 ? 18.507 5.352 -13.938 1.00 85.56 175 ILE A O 1
ATOM 1414 N N . ASP A 1 176 ? 20.064 4.564 -12.523 1.00 91.56 176 ASP A N 1
ATOM 1415 C CA . ASP A 1 176 ? 20.481 3.461 -13.386 1.00 91.56 176 ASP A CA 1
ATOM 1416 C C . ASP A 1 176 ? 19.564 2.244 -13.175 1.00 91.56 176 ASP A C 1
ATOM 1418 O O . ASP A 1 176 ? 19.471 1.684 -12.078 1.00 91.56 176 ASP A O 1
ATOM 1422 N N . ALA A 1 177 ? 18.883 1.828 -14.246 1.00 93.19 177 ALA A N 1
ATOM 1423 C CA . ALA A 1 177 ? 17.961 0.697 -14.231 1.00 93.19 177 ALA A CA 1
ATOM 1424 C C . ALA A 1 177 ? 18.634 -0.625 -13.825 1.00 93.19 177 ALA A C 1
ATOM 1426 O O . ALA A 1 177 ? 18.045 -1.414 -13.089 1.00 93.19 177 ALA A O 1
ATOM 1427 N N . ARG A 1 178 ? 19.866 -0.871 -14.286 1.00 94.19 178 ARG A N 1
ATOM 1428 C CA . ARG A 1 178 ? 20.617 -2.104 -14.013 1.00 94.19 178 ARG A CA 1
ATOM 1429 C C . ARG A 1 178 ? 21.038 -2.164 -12.555 1.00 94.19 178 ARG A C 1
ATOM 1431 O O . ARG A 1 178 ? 20.905 -3.217 -11.940 1.00 94.19 178 ARG A O 1
ATOM 1438 N N . GLU A 1 179 ? 21.477 -1.042 -11.990 1.00 94.69 179 GLU A N 1
ATOM 1439 C CA . GLU A 1 179 ? 21.821 -0.960 -10.566 1.00 94.69 179 GLU A CA 1
ATOM 1440 C C . GLU A 1 179 ? 20.599 -1.154 -9.665 1.00 94.69 179 GLU A C 1
ATOM 1442 O O . GLU A 1 179 ? 20.696 -1.790 -8.615 1.00 94.69 179 GLU A O 1
ATOM 1447 N N . VAL A 1 180 ? 19.430 -0.647 -10.071 1.00 96.00 180 VAL A N 1
ATOM 1448 C CA . VAL A 1 180 ? 18.186 -0.909 -9.337 1.00 96.00 180 VAL A CA 1
ATOM 1449 C C . VAL A 1 180 ? 17.822 -2.386 -9.398 1.00 96.00 180 VAL A C 1
ATOM 1451 O O . VAL A 1 180 ? 17.618 -2.982 -8.341 1.00 96.00 180 VAL A O 1
ATOM 1454 N N . LEU A 1 181 ? 17.794 -2.986 -10.594 1.00 96.62 181 LEU A N 1
ATOM 1455 C CA . LEU A 1 181 ? 17.482 -4.407 -10.744 1.00 96.62 181 LEU A CA 1
ATOM 1456 C C . LEU A 1 181 ? 18.451 -5.275 -9.939 1.00 96.62 181 LEU A C 1
ATOM 1458 O O . LEU A 1 181 ? 18.000 -6.077 -9.134 1.00 96.62 181 LEU A O 1
ATOM 1462 N N . LYS A 1 182 ? 19.763 -5.034 -10.046 1.00 96.38 182 LYS A N 1
ATOM 1463 C CA . LYS A 1 182 ? 20.791 -5.754 -9.279 1.00 96.38 182 LYS A CA 1
ATOM 1464 C C . LYS A 1 182 ? 20.532 -5.740 -7.773 1.00 96.38 182 LYS A C 1
ATOM 1466 O O . LYS A 1 182 ? 2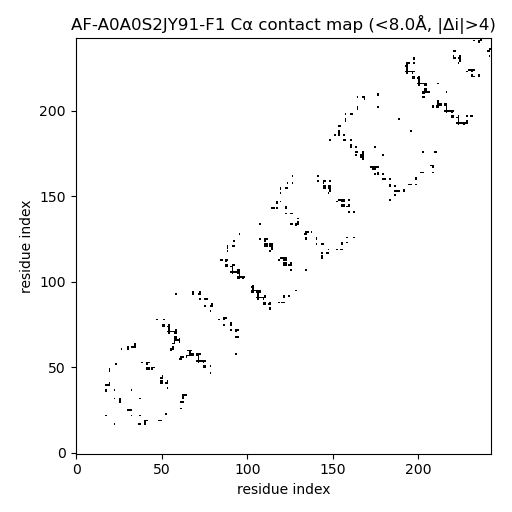0.863 -6.712 -7.108 1.00 96.38 182 LYS A O 1
ATOM 1471 N N . LYS A 1 183 ? 19.975 -4.653 -7.231 1.00 95.62 183 LYS A N 1
ATOM 1472 C CA . LYS A 1 183 ? 19.642 -4.546 -5.803 1.00 95.62 183 LYS A CA 1
ATOM 1473 C C . LYS A 1 183 ? 18.351 -5.265 -5.451 1.00 95.62 183 LYS A C 1
ATOM 1475 O O . LYS A 1 183 ? 18.305 -5.939 -4.436 1.00 95.62 183 LYS A O 1
ATOM 1480 N N . ILE A 1 184 ? 17.293 -5.099 -6.239 1.00 96.56 184 ILE A N 1
ATOM 1481 C CA . ILE A 1 184 ? 15.983 -5.650 -5.873 1.00 96.56 184 ILE A CA 1
ATOM 1482 C C . ILE A 1 184 ? 15.878 -7.144 -6.194 1.00 96.56 184 ILE A C 1
ATOM 1484 O O . ILE A 1 184 ? 15.167 -7.851 -5.497 1.00 96.56 184 ILE A O 1
ATOM 1488 N N . THR A 1 185 ? 16.601 -7.679 -7.179 1.00 95.31 185 THR A N 1
ATOM 1489 C CA . THR A 1 185 ? 16.505 -9.105 -7.544 1.00 95.31 185 THR A CA 1
ATOM 1490 C C . THR A 1 185 ? 17.196 -10.048 -6.552 1.00 95.31 185 THR A C 1
ATOM 1492 O O . THR A 1 185 ? 17.171 -11.255 -6.758 1.00 95.31 185 THR A O 1
ATOM 1495 N N . THR A 1 186 ? 17.839 -9.537 -5.494 1.00 94.56 186 THR A N 1
ATOM 1496 C CA . THR A 1 186 ? 18.523 -10.360 -4.473 1.00 94.56 186 THR A CA 1
ATOM 1497 C C . THR A 1 186 ? 17.616 -10.798 -3.325 1.00 94.56 186 THR A C 1
ATOM 1499 O O . THR A 1 186 ? 18.084 -11.464 -2.407 1.00 94.56 186 THR A O 1
ATOM 1502 N N . PHE A 1 187 ? 16.358 -10.361 -3.315 1.00 95.50 187 PHE A N 1
ATOM 1503 C CA . PHE A 1 187 ? 15.413 -10.632 -2.236 1.00 95.50 187 PHE A CA 1
ATOM 1504 C C . PHE A 1 187 ? 14.674 -11.946 -2.478 1.00 95.50 187 PHE A C 1
ATOM 1506 O O . PHE A 1 187 ? 14.428 -12.330 -3.620 1.00 95.50 187 PHE A O 1
ATOM 1513 N N . ASP A 1 188 ? 14.276 -12.596 -1.387 1.00 95.88 188 ASP A N 1
ATOM 1514 C CA . ASP A 1 188 ? 13.260 -13.641 -1.425 1.00 95.88 188 ASP A CA 1
ATOM 1515 C C . ASP A 1 188 ? 11.879 -12.985 -1.556 1.00 95.88 188 ASP A C 1
ATOM 1517 O O . ASP A 1 188 ? 11.475 -12.180 -0.713 1.00 95.88 188 ASP A O 1
ATOM 1521 N N . TYR A 1 189 ? 11.181 -13.308 -2.642 1.00 96.88 189 TYR A N 1
ATOM 1522 C CA . TYR A 1 189 ? 9.852 -12.791 -2.960 1.00 96.88 189 TYR A CA 1
ATOM 1523 C C . TYR A 1 189 ? 8.747 -13.812 -2.701 1.00 96.88 189 TYR A C 1
ATOM 1525 O O . TYR A 1 189 ? 7.664 -13.652 -3.254 1.00 96.88 189 TYR A O 1
ATOM 1533 N N . SER A 1 190 ? 8.996 -14.820 -1.861 1.00 95.88 190 SER A N 1
ATOM 1534 C CA . SER A 1 190 ? 7.984 -15.794 -1.446 1.00 95.88 190 SER A CA 1
ATOM 1535 C C . SER A 1 190 ? 6.699 -15.101 -0.969 1.00 95.88 190 SER A C 1
ATOM 1537 O O . SER A 1 190 ? 6.715 -14.334 -0.001 1.00 95.88 190 SER A O 1
ATOM 1539 N N . GLY A 1 191 ? 5.587 -15.341 -1.666 1.0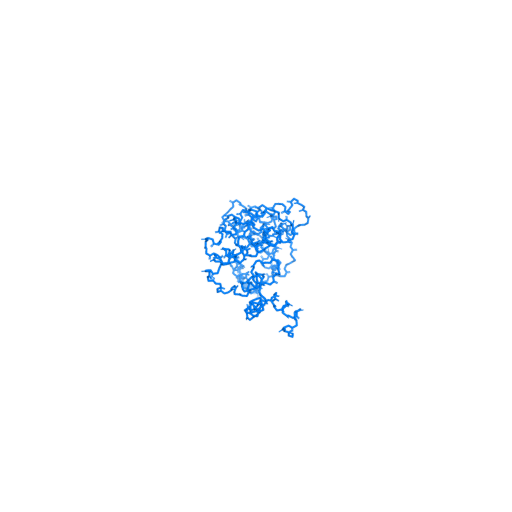0 95.38 191 GLY A N 1
ATOM 1540 C CA . GLY A 1 191 ? 4.283 -14.709 -1.426 1.00 95.38 191 GLY A CA 1
ATOM 1541 C C . GLY A 1 191 ? 4.063 -13.342 -2.098 1.00 95.38 191 GLY A C 1
ATOM 1542 O O . GLY A 1 191 ? 2.994 -12.756 -1.935 1.00 95.38 191 GLY A O 1
ATOM 1543 N N . TYR A 1 192 ? 5.040 -12.825 -2.847 1.00 96.69 192 TYR A N 1
ATOM 1544 C CA . TYR A 1 192 ? 5.003 -11.547 -3.580 1.00 96.69 192 TYR A CA 1
ATOM 1545 C C . TYR A 1 192 ? 5.448 -11.685 -5.047 1.00 96.69 192 TYR A C 1
ATOM 1547 O O . TYR A 1 192 ? 5.685 -10.686 -5.731 1.00 96.69 192 TYR A O 1
ATOM 1555 N N . GLU A 1 193 ? 5.570 -12.910 -5.552 1.00 97.81 193 GLU A N 1
ATOM 1556 C CA . GLU A 1 193 ? 6.126 -13.236 -6.864 1.00 97.81 193 GLU A CA 1
ATOM 1557 C C . GLU A 1 193 ? 5.338 -12.569 -7.991 1.00 97.81 193 GLU A C 1
ATOM 1559 O O . GLU A 1 193 ? 5.927 -11.999 -8.908 1.00 97.81 193 GLU A O 1
ATOM 1564 N N . GLY A 1 194 ? 4.004 -12.574 -7.900 1.00 98.06 194 GLY A N 1
ATOM 1565 C CA . GLY A 1 194 ? 3.134 -11.931 -8.884 1.00 98.06 194 GLY A CA 1
ATOM 1566 C C . GLY A 1 194 ? 3.433 -10.437 -9.043 1.00 98.06 194 GLY A C 1
ATOM 1567 O O . GLY A 1 194 ? 3.559 -9.936 -10.162 1.00 98.06 194 GLY A O 1
ATOM 1568 N N . ASP A 1 195 ? 3.606 -9.722 -7.930 1.00 97.62 195 ASP A N 1
ATOM 1569 C CA . ASP A 1 195 ? 3.923 -8.292 -7.923 1.00 97.62 195 ASP A CA 1
ATOM 1570 C C . ASP A 1 195 ? 5.359 -7.994 -8.363 1.00 97.62 195 ASP A C 1
ATOM 1572 O O . ASP A 1 195 ? 5.602 -6.980 -9.036 1.00 97.62 195 ASP A O 1
ATOM 1576 N N . TYR A 1 196 ? 6.293 -8.869 -7.987 1.00 98.25 196 TYR A N 1
ATOM 1577 C CA . TYR A 1 196 ? 7.699 -8.810 -8.368 1.00 98.25 196 TYR A CA 1
ATOM 1578 C C . TYR A 1 196 ? 7.882 -8.999 -9.877 1.00 98.25 196 TYR A C 1
ATOM 1580 O O . TYR A 1 196 ? 8.463 -8.137 -10.541 1.00 98.25 196 TYR A O 1
ATOM 1588 N N . TYR A 1 197 ? 7.331 -10.071 -10.449 1.00 98.69 197 TYR A N 1
ATOM 1589 C CA . TYR A 1 197 ? 7.397 -10.316 -11.888 1.00 98.69 197 TYR A CA 1
ATOM 1590 C C . TYR A 1 197 ? 6.652 -9.240 -12.676 1.00 98.69 197 TYR A C 1
ATOM 1592 O O . TYR A 1 197 ? 7.150 -8.779 -13.705 1.00 98.69 197 TYR A O 1
ATOM 1600 N N . TYR A 1 198 ? 5.516 -8.748 -12.167 1.00 98.44 198 TYR A N 1
ATOM 1601 C CA . TYR A 1 198 ? 4.812 -7.645 -12.815 1.00 98.44 198 TYR A CA 1
ATOM 1602 C C . TYR A 1 198 ? 5.685 -6.382 -12.872 1.00 98.44 198 TYR A C 1
ATOM 1604 O O . TYR A 1 198 ? 5.801 -5.756 -13.926 1.00 98.44 198 TYR A O 1
ATOM 1612 N N . MET A 1 199 ? 6.384 -6.046 -11.782 1.00 98.00 199 MET A N 1
ATOM 1613 C CA . MET A 1 199 ? 7.363 -4.952 -11.769 1.00 98.00 199 MET A CA 1
ATOM 1614 C C . MET A 1 199 ? 8.496 -5.175 -12.785 1.00 98.00 199 MET A C 1
ATOM 1616 O O . MET A 1 199 ? 8.837 -4.239 -13.511 1.00 98.00 199 MET A O 1
ATOM 1620 N N . LEU A 1 200 ? 9.071 -6.382 -12.868 1.00 98.38 200 LEU A N 1
ATOM 1621 C CA . LEU A 1 200 ? 10.121 -6.681 -13.851 1.00 98.38 200 LEU A CA 1
ATOM 1622 C C . LEU A 1 200 ? 9.623 -6.504 -15.282 1.00 98.38 200 LEU A C 1
ATOM 1624 O O . LEU A 1 200 ? 10.331 -5.920 -16.101 1.00 98.38 200 LEU A O 1
ATOM 1628 N N . SER A 1 201 ? 8.395 -6.933 -15.576 1.00 98.19 201 SER A N 1
ATOM 1629 C CA . SER A 1 201 ? 7.816 -6.751 -16.905 1.00 98.19 201 SER A CA 1
ATOM 1630 C C . SER A 1 201 ? 7.784 -5.280 -17.335 1.00 98.19 201 SER A C 1
ATOM 1632 O O . SER A 1 201 ? 8.066 -4.983 -18.491 1.00 98.19 201 SER A O 1
ATOM 1634 N N . GLY A 1 202 ? 7.561 -4.349 -16.398 1.00 97.12 202 GLY A N 1
ATOM 1635 C CA . GLY A 1 202 ? 7.647 -2.910 -16.646 1.00 97.12 202 GLY A CA 1
ATOM 1636 C C . GLY A 1 202 ? 9.036 -2.469 -17.118 1.00 97.12 202 GLY A C 1
ATOM 1637 O O . GLY A 1 202 ? 9.149 -1.758 -18.115 1.00 97.12 202 GLY A O 1
ATOM 1638 N N . TYR A 1 203 ? 10.108 -2.936 -16.470 1.00 97.50 203 TYR A N 1
ATOM 1639 C CA . TYR A 1 203 ? 11.482 -2.605 -16.872 1.00 97.50 203 TYR A CA 1
ATOM 1640 C C . TYR A 1 203 ? 11.809 -3.038 -18.304 1.00 97.50 203 TYR A C 1
ATOM 1642 O O . TYR A 1 203 ? 12.553 -2.339 -18.989 1.00 97.50 203 TYR A O 1
ATOM 1650 N N . TYR A 1 204 ? 11.254 -4.157 -18.765 1.00 98.06 204 TYR A N 1
ATOM 1651 C CA . TYR A 1 204 ? 11.472 -4.665 -20.122 1.00 98.06 204 TYR A CA 1
ATOM 1652 C C . TYR A 1 204 ? 10.397 -4.205 -21.121 1.00 98.06 204 TYR A C 1
ATOM 1654 O O . TYR A 1 204 ? 10.598 -4.323 -22.325 1.00 98.06 204 TYR A O 1
ATOM 1662 N N . GLY A 1 205 ? 9.266 -3.676 -20.651 1.00 96.19 205 GLY A N 1
ATOM 1663 C CA . GLY A 1 205 ? 8.086 -3.441 -21.481 1.00 96.19 205 GLY A CA 1
ATOM 1664 C C . GLY A 1 205 ? 7.943 -2.039 -22.060 1.00 96.19 205 GLY A C 1
ATOM 1665 O O . GLY A 1 205 ? 7.328 -1.889 -23.112 1.00 96.19 205 GLY A O 1
ATOM 1666 N N . PHE A 1 206 ? 8.511 -1.016 -21.420 1.00 93.69 206 PHE A N 1
ATOM 1667 C CA . PHE A 1 206 ? 8.458 0.351 -21.944 1.00 93.69 206 PHE A CA 1
ATOM 1668 C C . PHE A 1 206 ? 9.584 0.598 -22.948 1.00 93.69 206 PHE A C 1
ATOM 1670 O O . PHE A 1 206 ? 10.746 0.494 -22.576 1.00 93.69 206 PHE A O 1
ATOM 1677 N N . GLU A 1 207 ? 9.270 1.030 -24.173 1.00 92.44 207 GLU A N 1
ATOM 1678 C CA . GLU A 1 207 ? 10.273 1.358 -25.212 1.00 92.44 207 GLU A CA 1
ATOM 1679 C C . GLU A 1 207 ? 11.301 2.405 -24.758 1.00 92.44 207 GLU A C 1
ATOM 1681 O O . GLU A 1 207 ? 12.453 2.406 -25.182 1.00 92.44 207 GLU A O 1
ATOM 1686 N N . ARG A 1 208 ? 10.891 3.310 -23.860 1.00 90.44 208 ARG A N 1
ATOM 1687 C CA . ARG A 1 208 ? 11.774 4.330 -23.275 1.00 90.44 208 ARG A CA 1
ATOM 1688 C C . ARG A 1 208 ? 12.700 3.782 -22.191 1.00 90.44 208 ARG A C 1
ATOM 1690 O O . ARG A 1 208 ? 13.624 4.486 -21.786 1.00 90.44 208 ARG A O 1
ATOM 1697 N N . SER A 1 209 ? 12.453 2.570 -21.701 1.00 92.12 209 SER A N 1
ATOM 1698 C CA . SER A 1 209 ? 13.343 1.912 -20.755 1.00 92.12 209 SER A CA 1
ATOM 1699 C C . SER A 1 209 ? 14.652 1.537 -21.452 1.00 92.12 209 SER A C 1
ATOM 1701 O O . SER A 1 209 ? 14.621 0.934 -22.525 1.00 92.12 209 SER A O 1
ATOM 1703 N N . PRO A 1 210 ? 15.819 1.777 -20.829 1.00 91.50 210 PRO A N 1
ATOM 1704 C CA . PRO A 1 210 ? 17.103 1.322 -21.368 1.00 91.50 210 PRO A CA 1
ATOM 1705 C C . PRO A 1 210 ? 17.241 -0.210 -21.391 1.00 91.50 210 PRO A C 1
ATOM 1707 O O . PRO A 1 210 ? 18.237 -0.730 -21.892 1.00 91.50 210 PRO A O 1
ATOM 1710 N N . LEU A 1 211 ? 16.282 -0.934 -20.804 1.00 95.25 211 LEU A N 1
ATOM 1711 C CA . LEU A 1 211 ? 16.234 -2.392 -20.771 1.00 95.25 211 LEU A CA 1
ATOM 1712 C C . LEU A 1 211 ? 15.137 -2.972 -21.665 1.00 95.25 211 LEU A C 1
ATOM 1714 O O . LEU A 1 211 ? 14.900 -4.170 -21.569 1.00 95.25 211 LEU A O 1
ATOM 1718 N N . TYR A 1 212 ? 14.473 -2.165 -22.498 1.00 96.31 212 TYR A N 1
ATOM 1719 C CA . TYR A 1 212 ? 13.381 -2.629 -23.352 1.00 96.31 212 TYR A CA 1
ATOM 1720 C C . TYR A 1 212 ? 13.726 -3.933 -24.091 1.00 96.31 212 TYR A C 1
ATOM 1722 O O . TYR A 1 212 ? 14.761 -4.045 -24.753 1.00 96.31 212 TYR A O 1
ATOM 1730 N N . ASN A 1 213 ? 12.867 -4.937 -23.925 1.00 98.25 213 ASN A N 1
ATOM 1731 C CA . ASN A 1 213 ? 12.972 -6.250 -24.540 1.00 98.25 213 ASN A CA 1
ATOM 1732 C C . ASN A 1 213 ? 11.602 -6.945 -24.470 1.00 98.25 213 ASN A C 1
ATOM 1734 O O . ASN A 1 213 ? 11.137 -7.319 -23.392 1.00 98.25 213 ASN A O 1
ATOM 1738 N N . GLU A 1 214 ? 10.966 -7.132 -25.622 1.00 96.75 214 GLU A N 1
ATOM 1739 C CA . GLU A 1 214 ? 9.602 -7.663 -25.699 1.00 96.75 214 GLU A CA 1
ATOM 1740 C C . GLU A 1 214 ? 9.471 -9.104 -25.210 1.00 96.75 214 GLU A C 1
ATOM 1742 O O . GLU A 1 214 ? 8.523 -9.423 -24.496 1.00 96.75 214 GLU A O 1
ATOM 1747 N N . GLU A 1 215 ? 10.438 -9.961 -25.535 1.00 97.75 215 GLU A N 1
ATOM 1748 C CA . GLU A 1 215 ? 10.432 -11.362 -25.105 1.00 97.75 215 GLU A CA 1
ATOM 1749 C C . GLU A 1 215 ? 10.496 -11.464 -23.578 1.00 97.75 215 GLU A C 1
ATOM 1751 O O . GLU A 1 215 ? 9.731 -12.204 -22.961 1.00 97.75 215 GLU A O 1
ATOM 1756 N N . LYS A 1 216 ? 11.359 -10.662 -22.941 1.00 98.19 216 LYS A N 1
ATOM 1757 C CA . LYS A 1 216 ? 11.458 -10.593 -21.478 1.00 98.19 216 LYS A CA 1
ATOM 1758 C C . LYS A 1 216 ? 10.218 -9.975 -20.850 1.00 98.19 216 LYS A C 1
ATOM 1760 O O . LYS A 1 216 ? 9.781 -10.464 -19.812 1.00 98.19 216 LYS A O 1
ATOM 1765 N N . ARG A 1 217 ? 9.643 -8.927 -21.451 1.00 98.12 217 ARG A N 1
ATOM 1766 C CA . ARG A 1 217 ? 8.356 -8.364 -21.010 1.00 98.12 217 ARG A CA 1
ATOM 1767 C C . ARG A 1 217 ? 7.297 -9.463 -20.972 1.00 98.12 217 ARG A C 1
ATOM 1769 O O . ARG A 1 217 ? 6.675 -9.657 -19.932 1.00 98.12 217 ARG A O 1
ATOM 1776 N N . ASP A 1 218 ? 7.118 -10.178 -22.078 1.00 98.19 218 ASP A N 1
ATOM 1777 C CA . ASP A 1 218 ? 6.088 -11.209 -22.219 1.00 98.19 218 ASP A CA 1
ATOM 1778 C C . ASP A 1 218 ? 6.319 -12.377 -21.256 1.00 98.19 218 ASP A C 1
ATOM 1780 O O . ASP A 1 218 ? 5.378 -12.832 -20.604 1.00 98.19 218 ASP A O 1
ATOM 1784 N N . PHE A 1 219 ? 7.575 -12.807 -21.107 1.00 98.44 219 PHE A N 1
ATOM 1785 C CA . PHE A 1 219 ? 7.974 -13.810 -20.124 1.00 98.44 219 PHE A CA 1
ATOM 1786 C C . PHE A 1 219 ? 7.571 -13.394 -18.703 1.00 98.44 219 PHE A C 1
ATOM 1788 O O . PHE A 1 219 ? 6.843 -14.122 -18.029 1.00 98.44 219 PHE A O 1
ATOM 1795 N N . TYR A 1 220 ? 7.979 -12.203 -18.254 1.00 98.62 220 TYR A N 1
ATOM 1796 C CA . TYR A 1 220 ? 7.678 -11.746 -16.897 1.00 98.62 220 TYR A CA 1
ATOM 1797 C C . TYR A 1 220 ? 6.192 -11.454 -16.673 1.00 98.62 220 TYR A C 1
ATOM 1799 O O . TYR A 1 220 ? 5.704 -11.664 -15.565 1.00 98.62 220 TYR A O 1
ATOM 1807 N N . LEU A 1 221 ? 5.442 -11.024 -17.693 1.00 98.56 221 LEU A N 1
ATOM 1808 C CA . LEU A 1 221 ? 3.984 -10.910 -17.582 1.00 98.56 221 LEU A CA 1
ATOM 1809 C C . LEU A 1 221 ? 3.326 -12.271 -17.374 1.00 98.56 221 LEU A C 1
ATOM 1811 O O . LEU A 1 221 ? 2.448 -12.401 -16.522 1.00 98.56 221 LEU A O 1
ATOM 1815 N N . MET A 1 222 ? 3.758 -13.288 -18.119 1.00 98.50 222 MET A N 1
ATOM 1816 C CA . MET A 1 222 ? 3.230 -14.640 -17.969 1.00 98.50 222 MET A CA 1
ATOM 1817 C C . MET A 1 222 ? 3.562 -15.224 -16.589 1.00 98.50 222 MET A C 1
ATOM 1819 O O . MET A 1 222 ? 2.686 -15.794 -15.940 1.00 98.50 222 MET A O 1
ATOM 1823 N N . GLU A 1 223 ? 4.788 -15.034 -16.097 1.00 98.62 223 GLU A N 1
ATOM 1824 C CA . GLU A 1 223 ? 5.165 -15.451 -14.740 1.00 98.62 223 GLU A CA 1
ATOM 1825 C C . GLU A 1 223 ? 4.376 -14.695 -13.664 1.00 98.62 223 GLU A C 1
ATOM 1827 O O . GLU A 1 223 ? 3.881 -15.307 -12.717 1.00 98.62 223 GLU A O 1
ATOM 1832 N N . ALA A 1 224 ? 4.159 -13.389 -13.831 1.00 98.56 224 ALA A N 1
ATOM 1833 C CA . ALA A 1 224 ? 3.317 -12.615 -12.925 1.00 98.56 224 ALA A CA 1
ATOM 1834 C C . ALA A 1 224 ? 1.879 -13.155 -12.875 1.00 98.56 224 ALA A C 1
ATOM 1836 O O . ALA A 1 224 ? 1.309 -13.300 -11.793 1.00 98.56 224 ALA A O 1
ATOM 1837 N N . TYR A 1 225 ? 1.303 -13.485 -14.035 1.00 98.44 225 TYR A N 1
ATOM 1838 C CA . TYR A 1 225 ? -0.036 -14.061 -14.141 1.00 98.44 225 TYR A CA 1
ATOM 1839 C C . TYR A 1 225 ? -0.143 -15.428 -13.454 1.00 98.44 225 TYR A C 1
ATOM 1841 O O . TYR A 1 225 ? -1.056 -15.634 -12.654 1.00 98.44 225 TYR A O 1
ATOM 1849 N N . LYS A 1 226 ? 0.810 -16.337 -13.704 1.00 98.25 226 LYS A N 1
ATOM 1850 C CA . LYS A 1 226 ? 0.864 -17.655 -13.044 1.00 98.25 226 LYS A CA 1
ATOM 1851 C C . LYS A 1 226 ? 0.940 -17.542 -11.521 1.00 98.25 226 LYS A C 1
ATOM 1853 O O . LYS A 1 226 ? 0.397 -18.389 -10.822 1.00 98.25 226 LYS A O 1
ATOM 1858 N N . ASN A 1 227 ? 1.561 -16.474 -11.022 1.00 98.00 227 ASN A N 1
ATOM 1859 C CA . ASN A 1 227 ? 1.661 -16.152 -9.599 1.00 98.00 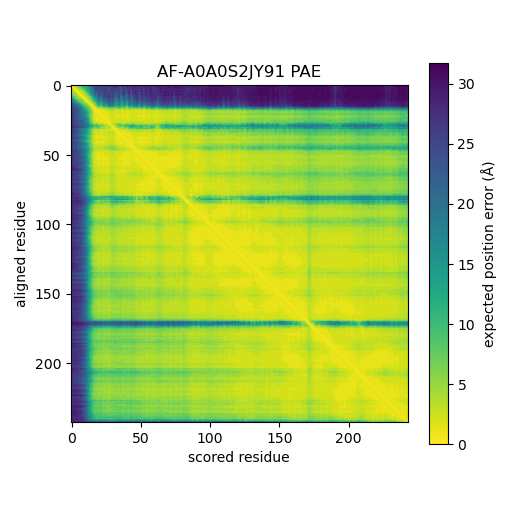227 ASN A CA 1
ATOM 1860 C C . ASN A 1 227 ? 0.525 -15.228 -9.109 1.00 98.00 227 ASN A C 1
ATOM 1862 O O . ASN A 1 227 ? 0.693 -14.473 -8.153 1.00 98.00 227 ASN A O 1
ATOM 1866 N N . GLY A 1 228 ? -0.638 -15.258 -9.767 1.00 96.81 228 GLY A N 1
ATOM 1867 C CA . GLY A 1 228 ? -1.867 -14.627 -9.280 1.00 96.81 228 GLY A CA 1
ATOM 1868 C C . GLY A 1 228 ? -1.986 -13.118 -9.512 1.00 96.81 228 GLY A C 1
ATOM 1869 O O . GLY A 1 228 ? -2.937 -12.510 -9.022 1.00 96.81 228 GLY A O 1
ATOM 1870 N N . SER A 1 229 ? -1.079 -12.488 -10.269 1.00 97.56 229 SER A N 1
ATOM 1871 C CA . SER A 1 229 ? -1.185 -11.054 -10.568 1.00 97.56 229 SER A CA 1
ATOM 1872 C C . SER A 1 229 ? -2.377 -10.759 -11.482 1.00 97.56 229 SER A C 1
ATOM 1874 O O . SER A 1 229 ? -2.374 -11.046 -12.683 1.00 97.56 229 SER A O 1
ATOM 1876 N N . THR A 1 230 ? -3.395 -10.106 -10.923 1.00 96.25 230 THR A N 1
ATOM 1877 C CA . THR A 1 230 ? -4.573 -9.641 -11.671 1.00 96.25 230 THR A CA 1
ATOM 1878 C C . THR A 1 230 ? -4.222 -8.550 -12.678 1.00 96.25 230 THR A C 1
ATOM 1880 O O . THR A 1 230 ? -4.780 -8.528 -13.773 1.00 96.25 230 THR A O 1
ATOM 1883 N N . SER A 1 231 ? -3.253 -7.689 -12.348 1.00 95.69 231 SER A N 1
ATOM 1884 C CA . SER A 1 231 ? -2.750 -6.654 -13.260 1.00 95.69 231 SER A CA 1
ATOM 1885 C C . SER A 1 231 ? -2.080 -7.274 -14.487 1.00 95.69 231 SER A C 1
ATOM 1887 O O . SER A 1 231 ? -2.334 -6.848 -15.612 1.00 95.69 231 SER A O 1
ATOM 1889 N N . ALA A 1 232 ? -1.283 -8.332 -14.290 1.00 97.75 232 ALA A N 1
ATOM 1890 C CA . ALA A 1 232 ? -0.664 -9.059 -15.393 1.00 97.75 232 ALA A CA 1
ATOM 1891 C C . ALA A 1 232 ? -1.710 -9.756 -16.272 1.00 97.75 232 ALA A C 1
ATOM 1893 O O . ALA A 1 232 ? -1.638 -9.653 -17.494 1.00 97.75 232 ALA A O 1
ATOM 1894 N N . LYS A 1 233 ? -2.721 -10.395 -15.659 1.00 97.88 233 LYS A N 1
ATOM 1895 C CA . LYS A 1 233 ? -3.848 -11.000 -16.387 1.00 97.88 233 LYS A CA 1
ATOM 1896 C C . LYS A 1 233 ? -4.529 -9.986 -17.307 1.00 97.88 233 LYS A C 1
ATOM 1898 O O . LYS A 1 233 ? -4.685 -10.245 -18.495 1.00 97.88 233 LYS A O 1
ATOM 1903 N N . GLN A 1 234 ? -4.920 -8.833 -16.761 1.00 96.75 234 GLN A N 1
ATOM 1904 C CA . GLN A 1 234 ? -5.610 -7.784 -17.517 1.00 96.75 234 GLN A CA 1
ATOM 1905 C C . GLN A 1 234 ? -4.765 -7.280 -18.689 1.00 96.75 234 GLN A C 1
ATOM 1907 O O . GLN A 1 234 ? -5.279 -7.133 -19.797 1.00 96.75 234 GLN A O 1
ATOM 1912 N N . LEU A 1 235 ? -3.469 -7.055 -18.462 1.00 96.56 235 LEU A N 1
ATOM 1913 C CA . LEU A 1 235 ? -2.571 -6.583 -19.509 1.00 96.56 235 LEU A CA 1
ATOM 1914 C C . LEU A 1 235 ? -2.371 -7.636 -20.610 1.00 96.56 235 LEU A C 1
ATOM 1916 O O . LEU A 1 235 ? -2.437 -7.296 -21.786 1.00 96.56 235 LEU A O 1
ATOM 1920 N N . LEU A 1 236 ? -2.199 -8.911 -20.253 1.00 97.62 236 LEU A N 1
ATOM 1921 C CA . LEU A 1 236 ? -2.065 -10.004 -21.220 1.00 97.62 236 LEU A CA 1
ATOM 1922 C C . LEU A 1 236 ? -3.323 -10.191 -22.081 1.00 97.62 236 LEU A C 1
ATOM 1924 O O . LEU A 1 236 ? -3.187 -10.399 -23.286 1.00 97.62 236 LEU A O 1
ATOM 1928 N N . ILE A 1 237 ? -4.522 -10.067 -21.499 1.00 97.12 237 ILE A N 1
ATOM 1929 C CA . ILE A 1 237 ? -5.790 -10.059 -22.254 1.00 97.12 237 ILE A CA 1
ATOM 1930 C C . ILE A 1 237 ? -5.814 -8.869 -23.219 1.00 97.12 237 ILE A C 1
ATOM 1932 O O . ILE A 1 237 ? -6.074 -9.037 -24.407 1.00 97.12 237 ILE A O 1
ATOM 1936 N N . GLY A 1 238 ? -5.466 -7.669 -22.741 1.00 96.31 238 GLY A N 1
ATOM 1937 C CA . GLY A 1 238 ? -5.386 -6.471 -23.585 1.00 96.31 238 GLY A CA 1
ATOM 1938 C C . GLY A 1 238 ? -4.372 -6.586 -24.731 1.00 96.31 238 GLY A C 1
ATOM 1939 O O . GLY A 1 238 ? -4.541 -5.953 -25.769 1.00 96.31 238 GLY A O 1
ATOM 1940 N N . MET A 1 239 ? -3.344 -7.420 -24.567 1.00 95.31 239 MET A N 1
ATOM 1941 C CA . MET A 1 239 ? -2.346 -7.742 -25.591 1.00 95.31 239 MET A CA 1
ATOM 1942 C C . MET A 1 239 ? -2.748 -8.920 -26.498 1.00 95.31 239 MET A C 1
ATOM 1944 O O . MET A 1 239 ? -1.966 -9.289 -27.373 1.00 95.31 239 MET A O 1
ATOM 1948 N N . GLY A 1 240 ? -3.910 -9.550 -26.282 1.00 96.12 240 GLY A N 1
ATOM 1949 C CA . GLY A 1 240 ? -4.353 -10.735 -27.027 1.00 96.12 240 GLY A CA 1
ATOM 1950 C C . GLY A 1 240 ? -3.523 -11.997 -26.755 1.00 96.12 240 GLY A C 1
ATOM 1951 O O . GLY A 1 240 ? -3.446 -12.878 -27.607 1.00 96.12 240 GLY A O 1
ATOM 1952 N N . LYS A 1 241 ? -2.851 -12.073 -25.599 1.00 93.19 241 LYS A N 1
ATOM 1953 C CA . LYS A 1 241 ? -1.998 -13.209 -25.191 1.00 93.19 241 LYS A CA 1
ATOM 1954 C C . LYS A 1 241 ? -2.702 -14.202 -24.267 1.00 93.19 241 LYS A C 1
ATOM 1956 O O . LYS A 1 241 ? -2.158 -15.272 -24.009 1.00 93.19 241 LYS A O 1
ATOM 1961 N N . LEU A 1 242 ? -3.871 -13.834 -23.753 1.00 93.75 242 LEU A N 1
ATOM 1962 C CA . LEU A 1 242 ? -4.771 -14.677 -22.974 1.00 93.75 242 LEU A CA 1
ATOM 1963 C C . LEU A 1 242 ? -6.206 -14.429 -23.440 1.00 93.75 242 LEU A C 1
ATOM 1965 O O . LEU A 1 242 ? -6.505 -13.350 -23.957 1.00 93.75 242 LEU A O 1
ATOM 1969 N N . GLU A 1 243 ? -7.057 -15.427 -23.219 1.00 83.50 243 GLU A N 1
ATOM 1970 C CA . GLU A 1 243 ? -8.515 -15.329 -23.357 1.00 83.50 243 GLU A CA 1
ATOM 1971 C C . GLU A 1 243 ? -9.166 -14.692 -22.117 1.00 83.50 243 GLU A C 1
ATOM 1973 O O . GLU A 1 243 ? -8.678 -14.923 -20.979 1.00 83.50 243 GLU A O 1
#

Solvent-accessible surface area (backbone atoms only — not comparable to full-atom values): 13390 Å² total; per-residue (Å²): 138,82,87,82,83,83,78,80,79,81,76,76,76,79,73,80,74,84,51,70,66,58,50,55,53,28,69,78,57,83,56,78,68,55,48,67,60,53,51,52,55,30,72,72,45,88,47,68,68,32,34,46,54,48,14,51,30,24,51,71,19,48,71,84,38,73,66,34,50,66,59,12,41,67,45,37,58,83,43,72,89,50,92,56,77,58,48,34,31,52,46,10,60,48,28,50,69,45,86,50,68,66,47,23,52,51,7,49,51,26,18,51,54,22,19,71,73,57,39,61,66,21,44,49,52,51,50,53,32,33,78,69,65,77,40,79,62,60,68,58,51,51,51,37,23,49,57,27,31,78,68,72,34,49,68,24,28,46,52,39,52,50,53,49,48,54,46,34,66,73,41,83,77,81,53,61,68,66,64,50,46,66,61,49,72,74,57,76,44,87,97,42,48,11,63,46,26,38,49,52,14,52,49,17,55,37,82,77,34,97,56,48,35,66,68,58,13,53,50,24,28,51,53,1,32,77,51,68,22,64,69,29,45,54,51,33,38,77,69,70,76,45,133

Radius of gyration: 24.98 Å; Cα contacts (8 Å, |Δi|>4): 294; chains: 1; bounding box: 79×44×81 Å

pLDDT: mean 91.1, std 13.66, range [34.91, 98.69]